Protein AF-A0A433QNR7-F1 (afdb_monomer)

Foldseek 3Di:
DDDDPPDPDPVQWDADDEPPREDDDFDFDWDWDQDPVGHTDTHGAYDDDDDDDDDDPPDDDDDDKDWDKGWIWGDDPFKIKIWIWTQIPVRDTDIDIDIDGDADWDFAPQPHDPVPQFDCPDGRITRGDDDDDDDDDDQDAQVHNDKAKKKWFWDADDDDDPPPPPPDGTDIDIGRDPDDADDVVRQIKMWIFDQVDADPPPRHTDTDIGRDDHDDAPPDDQPPDPCNVVPVVRD

Nearest PDB structures (foldseek):
  3nbb-assembly1_A  TM=8.960E-01  e=2.775E-12  Ogataea angusta
  4kff-assembly1_A  TM=8.889E-01  e=5.219E-12  Ogataea angusta
  3sxx-assembly1_A  TM=8.885E-01  e=6.112E-12  Ogataea angusta
  3sxx-assembly4_C  TM=8.888E-01  e=8.382E-12  Ogataea angusta
  3n9h-assembly1_A  TM=8.935E-01  e=1.035E-11  Ogataea angusta

pLDDT: mean 75.27, std 20.62, range [19.81, 97.5]

Sequence (235 aa):
MKITICSTRPHSANSLTLGCDCLGTIQYFDGVLNDHKGEPSVIKAYMRRMQHTEYRTGKVALARSRCLVISFIVTVVNYEYVLYWYLYTDATIAFKIKATGELSTNLLEQGAIPSGYGTTVAPQINGQYHQHMFSMRLDPMIDSIKNTVSQVDVVPLEGDVGSPTLMEEALPLTTHTEQGQANSLSGRIWKISNPSSLHSFTGQPVAWKLVPMNTPPLMAKPGIGGLGLRSGHCG

Mean predicted aligned error: 10.98 Å

Solvent-accessible surface area (backbone atoms only — not comparable to full-atom values): 15229 Å² total; per-residue (Å²): 136,84,87,77,83,84,62,98,67,67,86,38,48,45,69,55,46,85,75,79,79,29,78,78,94,71,74,69,60,76,52,80,42,64,51,102,87,64,50,79,46,69,30,27,45,48,70,92,93,90,93,91,89,86,82,90,78,85,71,82,84,87,78,84,85,53,54,56,38,50,33,44,39,35,49,60,90,53,33,31,39,38,40,34,39,36,42,35,76,88,68,50,74,48,77,48,76,47,81,51,76,50,78,70,68,46,85,37,59,88,94,60,74,58,83,86,53,38,44,76,80,48,94,46,33,27,36,56,72,82,83,90,85,84,87,84,91,80,86,76,59,58,99,38,79,65,62,48,55,26,32,35,32,50,41,72,57,90,78,65,95,86,40,95,84,58,88,60,70,58,46,81,47,76,43,84,43,87,75,82,79,73,37,76,92,32,63,36,32,39,37,42,26,11,82,91,43,59,37,91,87,77,69,42,53,41,68,51,74,49,75,68,75,84,67,84,69,60,83,67,53,81,80,51,64,74,57,40,71,72,43,65,88,55,102

Secondary structure (DSSP, 8-state):
-------S-GGGB----BTTTB-SS----PPPEE-TTS-EE--------------SSS--------EEEEEEEEEETTEEEEEEEEEETTS-EEEEEEEEE---EEE--TT---TTSEEEEETTEEEE-------------SSSS--EEEEEEEEEPSS-TT-TT-S-SEEEEEE--S-----TTTT-EEEEEEEEEE-TTT-SEEEEEE---------SPTTSHHHHHH-GGG-

Radius of gyration: 23.48 Å; Cα contacts (8 Å, |Δi|>4): 353; chains: 1; bounding box: 51×51×68 Å

Structure (mmCIF, N/CA/C/O backbone):
data_AF-A0A433QNR7-F1
#
_entry.id   AF-A0A433QNR7-F1
#
loop_
_atom_site.group_PDB
_atom_site.id
_atom_site.type_symbol
_atom_site.label_atom_id
_atom_site.label_alt_id
_atom_site.label_comp_id
_atom_site.label_asym_id
_atom_site.label_entity_id
_atom_site.label_seq_id
_atom_site.pdbx_PDB_ins_code
_atom_site.Cartn_x
_atom_site.Cartn_y
_atom_site.Cartn_z
_atom_site.occupancy
_atom_site.B_iso_or_equiv
_atom_site.auth_seq_id
_atom_site.auth_comp_id
_atom_site.auth_asym_id
_atom_site.auth_atom_id
_atom_site.pdbx_PDB_model_num
ATOM 1 N N . MET A 1 1 ? -17.913 5.250 4.187 1.00 27.31 1 MET A N 1
ATOM 2 C CA . MET A 1 1 ? -16.621 5.347 3.474 1.00 27.31 1 MET A CA 1
ATOM 3 C C . MET A 1 1 ? -16.902 5.733 2.028 1.00 27.31 1 MET A C 1
ATOM 5 O O . MET A 1 1 ? -17.476 4.934 1.301 1.00 27.31 1 MET A O 1
ATOM 9 N N . LYS A 1 2 ? -16.608 6.975 1.631 1.00 19.81 2 LYS A N 1
ATOM 10 C CA . LYS A 1 2 ? -16.730 7.426 0.238 1.00 19.81 2 LYS A CA 1
ATOM 11 C C . LYS A 1 2 ? -15.351 7.233 -0.394 1.00 19.81 2 LYS A C 1
ATOM 13 O O . LYS A 1 2 ? -14.414 7.927 -0.017 1.00 19.81 2 LYS A O 1
ATOM 18 N N . ILE A 1 3 ? -15.195 6.226 -1.251 1.00 26.66 3 ILE A N 1
ATOM 19 C CA . ILE A 1 3 ? -13.932 5.992 -1.962 1.00 26.66 3 ILE A CA 1
ATOM 20 C C . ILE A 1 3 ? -13.918 6.950 -3.154 1.00 26.66 3 ILE A C 1
ATOM 22 O O . ILE A 1 3 ? -14.521 6.673 -4.186 1.00 26.66 3 ILE A O 1
ATOM 26 N N . THR A 1 4 ? -13.279 8.106 -2.992 1.00 24.64 4 THR A N 1
ATOM 27 C CA . THR A 1 4 ? -13.007 9.029 -4.099 1.00 24.64 4 THR A CA 1
ATOM 28 C C . THR A 1 4 ? -11.641 8.676 -4.680 1.00 24.64 4 THR A C 1
ATOM 30 O O . THR A 1 4 ? -10.615 8.936 -4.054 1.00 24.64 4 THR A O 1
ATOM 33 N N . ILE A 1 5 ? -11.612 8.070 -5.868 1.00 30.52 5 ILE A N 1
ATOM 34 C CA . ILE A 1 5 ? -10.370 7.819 -6.609 1.00 30.52 5 ILE A CA 1
ATOM 35 C C . ILE A 1 5 ? -10.005 9.111 -7.353 1.00 30.52 5 ILE A C 1
ATOM 37 O O . ILE A 1 5 ? -10.403 9.313 -8.495 1.00 30.52 5 ILE A O 1
ATOM 41 N N . CYS A 1 6 ? -9.256 10.007 -6.708 1.00 22.44 6 CYS A N 1
ATOM 42 C CA . CYS A 1 6 ? -8.590 11.109 -7.405 1.00 22.44 6 CYS A CA 1
ATOM 43 C C . CYS A 1 6 ? -7.270 10.596 -7.999 1.00 22.44 6 CYS A C 1
ATOM 45 O O . CYS A 1 6 ? -6.219 10.719 -7.377 1.00 22.44 6 CYS A O 1
ATOM 47 N N . SER A 1 7 ? -7.321 9.999 -9.193 1.00 30.44 7 SER A N 1
ATOM 48 C CA . SER A 1 7 ? -6.130 9.862 -10.040 1.00 30.44 7 SER A CA 1
ATOM 49 C C . SER A 1 7 ? -6.063 11.070 -10.966 1.00 30.44 7 SER A C 1
ATOM 51 O O . SER A 1 7 ? -7.025 11.371 -11.666 1.00 30.44 7 SER A O 1
ATOM 53 N N . THR A 1 8 ? -4.928 11.763 -10.990 1.00 25.67 8 THR A N 1
ATOM 54 C CA . THR A 1 8 ? -4.692 12.904 -11.886 1.00 25.67 8 THR A CA 1
ATOM 55 C C . THR A 1 8 ? -4.477 12.486 -13.346 1.00 25.67 8 THR A C 1
ATOM 57 O O . THR A 1 8 ? -4.367 13.360 -14.202 1.00 25.67 8 THR A O 1
ATOM 60 N N . ARG A 1 9 ? -4.435 11.176 -13.653 1.00 32.69 9 ARG A N 1
ATOM 61 C CA . ARG A 1 9 ? -4.418 10.618 -15.021 1.00 32.69 9 ARG A CA 1
ATOM 62 C C . ARG A 1 9 ? -5.050 9.221 -15.071 1.00 32.69 9 ARG A C 1
ATOM 64 O O . ARG A 1 9 ? -4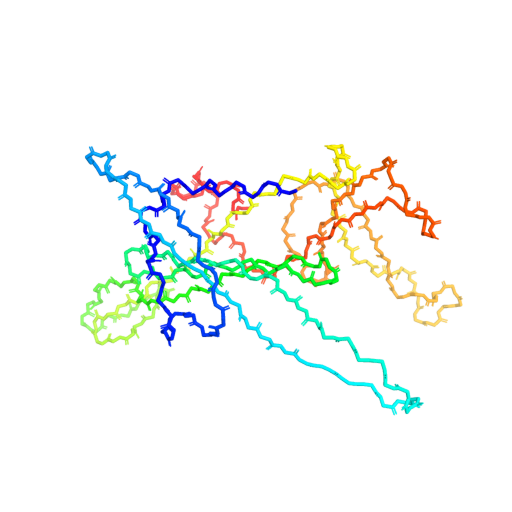.333 8.221 -15.069 1.00 32.69 9 ARG A O 1
ATOM 71 N N . PRO A 1 10 ? -6.379 9.100 -15.143 1.00 45.03 10 PRO A N 1
ATOM 72 C CA . PRO A 1 10 ? -7.014 7.792 -15.247 1.00 45.03 10 PRO A CA 1
ATOM 73 C C . PRO A 1 10 ? -6.977 7.215 -16.683 1.00 45.03 10 PRO A C 1
ATOM 75 O O . PRO A 1 10 ? -7.353 6.065 -16.875 1.00 45.03 10 PRO A O 1
ATOM 78 N N . HIS A 1 11 ? -6.468 7.964 -17.679 1.00 49.31 11 HIS A N 1
ATOM 79 C CA . HIS A 1 11 ? -6.377 7.552 -19.098 1.00 49.31 11 HIS A CA 1
ATOM 80 C C . HIS A 1 11 ? -5.591 6.258 -19.353 1.00 49.31 11 HIS A C 1
ATOM 82 O O . HIS A 1 11 ? -5.726 5.656 -20.410 1.00 49.31 11 HIS A O 1
ATOM 88 N N . SER A 1 12 ? -4.745 5.865 -18.407 1.00 51.06 12 SER A N 1
ATOM 89 C CA . SER A 1 12 ? -3.858 4.707 -18.511 1.00 51.06 12 SER A CA 1
ATOM 90 C C . SER A 1 12 ? -4.465 3.418 -17.959 1.00 51.06 12 SER A C 1
ATOM 92 O O . SER A 1 12 ? -3.764 2.415 -17.874 1.00 51.06 12 SER A O 1
ATOM 94 N N . ALA A 1 13 ? -5.714 3.440 -17.492 1.00 53.16 13 ALA A N 1
ATOM 95 C CA . ALA A 1 13 ? -6.309 2.262 -16.887 1.00 53.16 13 ALA A CA 1
ATOM 96 C C . ALA A 1 13 ? -6.843 1.275 -17.944 1.00 53.16 13 ALA A C 1
ATOM 98 O O . ALA A 1 13 ? -7.468 1.673 -18.926 1.00 53.16 13 ALA A O 1
ATOM 99 N N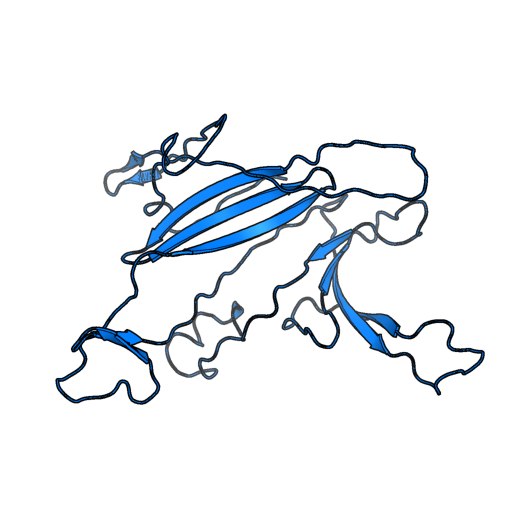 . ASN A 1 14 ? -6.588 -0.020 -17.743 1.00 46.03 14 ASN A N 1
ATOM 100 C CA . ASN A 1 14 ? -6.883 -1.054 -18.738 1.00 46.03 14 ASN A CA 1
ATOM 101 C C . ASN A 1 14 ? -8.312 -1.583 -18.593 1.00 46.03 14 ASN A C 1
ATOM 103 O O . ASN A 1 14 ? -8.779 -1.861 -17.487 1.00 46.03 14 ASN A O 1
ATOM 107 N N . SER A 1 15 ? -8.990 -1.813 -19.717 1.00 59.78 15 SER A N 1
ATOM 108 C CA . SER A 1 15 ? -10.235 -2.586 -19.742 1.00 59.78 15 SER A CA 1
ATOM 109 C C . SER A 1 15 ? -9.956 -4.045 -19.383 1.00 59.78 15 SER A C 1
ATOM 111 O O . SER A 1 15 ? -9.300 -4.752 -20.141 1.00 59.78 15 SER A O 1
ATOM 113 N N . LEU A 1 16 ? -10.464 -4.502 -18.237 1.00 58.09 16 LEU A N 1
ATOM 114 C CA . LEU A 1 16 ? -10.262 -5.878 -17.782 1.00 58.09 16 LEU A CA 1
ATOM 115 C C . LEU A 1 16 ? -11.322 -6.825 -18.343 1.00 58.09 16 LEU A C 1
ATOM 117 O O . LEU A 1 16 ? -12.520 -6.528 -18.335 1.00 58.09 16 LEU A O 1
ATOM 121 N N . THR A 1 17 ? -10.870 -8.002 -18.762 1.00 48.19 17 THR A N 1
ATOM 122 C CA . THR A 1 17 ? -11.688 -9.045 -19.380 1.00 48.19 17 THR A CA 1
ATOM 123 C C . THR A 1 17 ? -11.788 -10.290 -18.500 1.00 48.19 17 THR A C 1
ATOM 125 O O . THR A 1 17 ? -10.876 -10.644 -17.745 1.00 48.19 17 THR A O 1
ATOM 128 N N . LEU A 1 18 ? -12.946 -10.953 -18.561 1.00 46.38 18 LEU A N 1
ATOM 129 C CA . LEU A 1 18 ? -13.202 -12.184 -17.818 1.00 46.38 18 LEU A CA 1
ATOM 130 C C . LEU A 1 18 ? -12.334 -13.320 -18.376 1.00 46.38 18 LEU A C 1
ATOM 132 O O . LEU A 1 18 ? -12.307 -13.538 -19.581 1.00 46.38 18 LEU A O 1
ATOM 136 N N . GLY A 1 19 ? -11.668 -14.070 -17.498 1.00 44.31 19 GLY A N 1
ATOM 137 C CA . GLY A 1 19 ? -10.867 -15.245 -17.855 1.00 44.31 19 GLY A CA 1
ATOM 138 C C . GLY A 1 19 ? -9.380 -14.967 -18.100 1.00 44.31 19 GLY A C 1
ATOM 139 O O . GLY A 1 19 ? -8.582 -15.876 -17.892 1.00 44.31 19 GLY A O 1
ATOM 140 N N . CYS A 1 20 ? -9.001 -13.730 -18.444 1.00 57.94 20 CYS A N 1
ATOM 141 C CA . CYS A 1 20 ? -7.602 -13.320 -18.630 1.00 57.94 20 CYS A CA 1
ATOM 142 C C . CYS A 1 20 ? -7.086 -12.533 -17.417 1.00 57.94 20 CYS A C 1
ATOM 144 O O . CYS A 1 20 ? -6.216 -13.003 -16.686 1.00 57.94 20 CYS A O 1
ATOM 146 N N . ASP A 1 21 ? -7.680 -11.367 -17.153 1.00 47.91 21 ASP A N 1
ATOM 147 C CA . ASP A 1 21 ? -7.258 -10.469 -16.068 1.00 47.91 21 ASP A CA 1
ATOM 148 C C . ASP A 1 21 ? -7.891 -10.853 -14.723 1.00 47.91 21 ASP A C 1
ATOM 150 O O . ASP A 1 21 ? -7.362 -10.588 -13.641 1.00 47.91 21 ASP A O 1
ATOM 154 N N . CYS A 1 22 ? -9.083 -11.450 -14.801 1.00 52.09 22 CYS A N 1
ATOM 155 C CA . CYS A 1 22 ? -10.012 -11.643 -13.697 1.00 52.09 22 CYS A CA 1
ATOM 156 C C . CYS A 1 22 ? -10.653 -13.041 -13.770 1.00 52.09 22 CYS A C 1
ATOM 158 O O . CYS A 1 22 ? -11.272 -13.364 -14.781 1.00 52.09 22 CYS A O 1
ATOM 160 N N . LEU A 1 23 ? -10.571 -13.868 -12.716 1.00 55.69 23 LEU A N 1
ATOM 161 C CA . LEU A 1 23 ? -11.043 -15.269 -12.743 1.00 55.69 23 LEU A CA 1
ATOM 162 C C . LEU A 1 23 ? -12.162 -15.563 -11.727 1.00 55.69 23 LEU A C 1
ATOM 164 O O . LEU A 1 23 ? -11.885 -15.865 -10.578 1.00 55.69 23 LEU A O 1
ATOM 168 N N . GLY A 1 24 ? -13.432 -15.598 -12.118 1.00 61.31 24 GLY A N 1
ATOM 169 C CA . GLY A 1 24 ? -14.514 -15.995 -11.204 1.00 61.31 24 GLY A CA 1
ATOM 170 C C . GLY A 1 24 ? -15.841 -15.342 -11.554 1.00 61.31 24 GLY A C 1
ATOM 171 O O . GLY A 1 24 ? -16.079 -15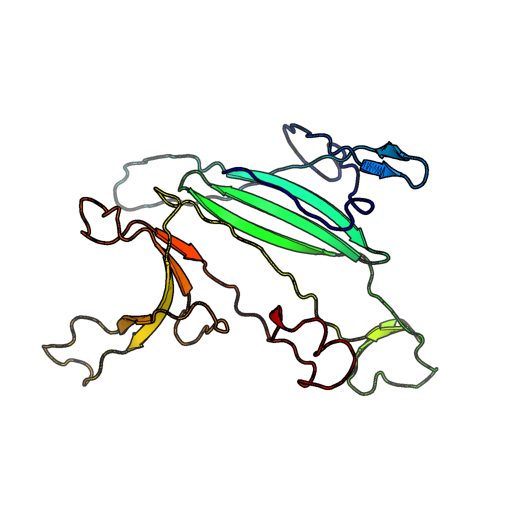.013 -12.709 1.00 61.31 24 GLY A O 1
ATOM 172 N N . THR A 1 25 ? -16.709 -15.134 -10.562 1.00 57.22 25 THR A N 1
ATOM 173 C CA . THR A 1 25 ? -17.916 -14.311 -10.730 1.00 57.22 25 THR A CA 1
ATOM 174 C C . THR A 1 25 ? -17.547 -12.851 -10.510 1.00 57.22 25 THR A C 1
ATOM 176 O O . THR A 1 25 ? -17.133 -12.484 -9.410 1.00 57.22 25 THR A O 1
ATOM 179 N N . ILE A 1 26 ? -17.667 -12.037 -11.558 1.00 62.03 26 ILE A N 1
ATOM 180 C CA . ILE A 1 26 ? -17.157 -10.665 -11.576 1.00 62.03 26 ILE A CA 1
ATOM 181 C C . ILE A 1 26 ? -18.300 -9.681 -11.747 1.00 62.03 26 ILE A C 1
ATOM 183 O O . ILE A 1 26 ? -19.130 -9.846 -12.641 1.00 62.03 26 ILE A O 1
ATOM 187 N N . GLN A 1 27 ? -18.292 -8.631 -10.931 1.00 59.25 27 GLN A N 1
ATOM 188 C CA . GLN A 1 27 ? -19.064 -7.432 -11.200 1.00 59.25 27 GLN A CA 1
ATOM 189 C C . GLN A 1 27 ? -18.111 -6.313 -11.593 1.00 59.25 27 GLN A C 1
ATOM 191 O O . GLN A 1 27 ? -17.157 -5.999 -10.883 1.00 59.25 27 GLN A O 1
ATOM 196 N N . TYR A 1 28 ? -18.385 -5.738 -12.751 1.00 60.16 28 TYR A N 1
ATOM 197 C CA . TYR A 1 28 ? -17.593 -4.683 -13.343 1.00 60.16 28 TYR A CA 1
ATOM 198 C C . TYR A 1 28 ? -18.235 -3.327 -13.059 1.00 60.16 28 TYR A C 1
ATOM 200 O O . TYR A 1 28 ? -19.457 -3.201 -13.125 1.00 60.16 28 TYR A O 1
ATOM 208 N N . PHE A 1 29 ? -17.408 -2.336 -12.729 1.00 62.34 29 PHE A N 1
ATOM 209 C CA . PHE A 1 29 ? -17.828 -0.950 -12.547 1.00 62.34 29 PHE A CA 1
ATOM 210 C C . PHE A 1 29 ? -17.126 -0.099 -13.581 1.00 62.34 29 PHE A C 1
ATOM 212 O O . PHE A 1 29 ? -15.900 -0.063 -13.598 1.00 62.34 29 PHE A O 1
ATOM 219 N N . ASP A 1 30 ? -17.911 0.596 -14.385 1.00 60.44 30 ASP A N 1
ATOM 220 C CA . ASP A 1 30 ? -17.403 1.426 -15.458 1.00 60.44 30 ASP A CA 1
ATOM 221 C C . ASP A 1 30 ? -16.929 2.773 -14.889 1.00 60.44 30 ASP A C 1
ATOM 223 O O . ASP A 1 30 ? -17.701 3.520 -14.285 1.00 60.44 30 ASP A O 1
ATOM 227 N N . GLY A 1 31 ? -15.644 3.088 -15.055 1.00 58.94 31 GLY A N 1
ATOM 228 C CA . GLY A 1 31 ? -15.128 4.441 -14.838 1.00 58.94 31 GLY A CA 1
ATOM 229 C C . GLY A 1 31 ? -15.184 5.223 -16.142 1.00 58.94 31 GLY A C 1
ATOM 230 O O . GLY A 1 31 ? -14.542 4.790 -17.085 1.00 58.94 31 GLY A O 1
ATOM 231 N N . VAL A 1 32 ? -15.922 6.336 -16.198 1.00 65.44 32 VAL A N 1
ATOM 232 C CA . VAL A 1 32 ? -16.053 7.161 -17.411 1.00 65.44 32 VAL A CA 1
ATOM 233 C C . VAL A 1 32 ? -15.039 8.302 -17.402 1.00 65.44 32 VAL A C 1
ATOM 235 O O . VAL A 1 32 ? -15.016 9.104 -16.469 1.00 65.44 32 VAL A O 1
ATOM 238 N N . LEU A 1 33 ? -14.220 8.387 -18.449 1.00 61.62 33 LEU A N 1
ATOM 239 C CA . LEU A 1 33 ? -13.211 9.436 -18.639 1.00 61.62 33 LEU A CA 1
ATOM 240 C C . LEU A 1 33 ? -13.395 10.136 -19.973 1.00 61.62 33 LEU A C 1
ATOM 242 O O . LEU A 1 33 ? -13.735 9.469 -20.940 1.00 61.62 33 LEU A O 1
ATOM 246 N N . ASN A 1 34 ? -13.099 11.431 -20.044 1.00 56.94 34 ASN A N 1
ATOM 247 C CA . ASN A 1 34 ? -13.060 12.149 -21.311 1.00 56.94 34 ASN A CA 1
ATOM 248 C C . ASN A 1 34 ? -11.736 11.898 -22.054 1.00 56.94 34 ASN A C 1
ATOM 250 O O . ASN A 1 34 ? -10.666 11.874 -21.443 1.00 56.94 34 ASN A O 1
ATOM 254 N N . ASP A 1 35 ? -11.787 11.752 -23.373 1.00 59.25 35 ASP A N 1
ATOM 255 C CA . ASP A 1 35 ? -10.610 11.818 -24.232 1.00 59.25 35 ASP A CA 1
ATOM 256 C C . ASP A 1 35 ? -10.196 13.285 -24.500 1.00 59.25 35 ASP A C 1
ATOM 258 O O . ASP A 1 35 ? -10.737 14.234 -23.922 1.00 59.25 35 ASP A O 1
ATOM 262 N N . HIS A 1 36 ? -9.210 13.484 -25.378 1.00 66.56 36 HIS A N 1
ATOM 263 C CA . HIS A 1 36 ? -8.736 14.814 -25.783 1.00 66.56 36 HIS A CA 1
ATOM 264 C C . HIS A 1 36 ? -9.773 15.628 -26.582 1.00 66.56 36 HIS A C 1
ATOM 266 O O . HIS A 1 36 ? -9.563 16.819 -26.802 1.00 66.56 36 HIS A O 1
ATOM 272 N N . LYS A 1 37 ? -10.870 15.000 -27.019 1.00 59.06 37 LYS A N 1
ATOM 273 C CA . LYS A 1 37 ? -12.006 15.614 -27.718 1.00 59.06 37 LYS A CA 1
ATOM 274 C C . LYS A 1 37 ? -13.226 15.801 -26.808 1.00 59.06 37 LYS A C 1
ATOM 276 O O . LYS A 1 37 ? -14.139 16.519 -27.196 1.00 59.06 37 LYS A O 1
ATOM 281 N N . GLY A 1 38 ? -13.219 15.225 -25.602 1.00 61.06 38 GLY A N 1
ATOM 282 C CA . GLY A 1 38 ? -14.318 15.293 -24.636 1.00 61.06 38 GLY A CA 1
ATOM 283 C C . GLY A 1 38 ? -15.174 14.023 -24.543 1.00 61.06 38 GLY A C 1
ATOM 284 O O . GLY A 1 38 ? -16.135 14.015 -23.779 1.00 61.06 38 GLY A O 1
ATOM 285 N N . GLU A 1 39 ? -14.835 12.955 -25.268 1.00 58.97 39 GLU A N 1
ATOM 286 C CA . GLU A 1 39 ? -15.668 11.751 -25.416 1.00 58.97 39 GLU A CA 1
ATOM 287 C C . GLU A 1 39 ? -15.398 10.683 -24.327 1.00 58.97 39 GLU A C 1
ATOM 289 O O . GLU A 1 39 ? -14.250 10.530 -23.905 1.00 58.97 39 GLU A O 1
ATOM 294 N N . PRO A 1 40 ? -16.413 9.922 -23.863 1.00 53.28 40 PRO A N 1
ATOM 295 C CA . PRO A 1 40 ? -16.306 8.982 -22.733 1.00 53.28 40 PRO A CA 1
ATOM 296 C C . PRO A 1 40 ? -15.571 7.642 -23.026 1.00 53.28 40 PRO A C 1
ATOM 298 O O . PRO A 1 40 ? -15.764 7.048 -24.083 1.00 53.28 40 PRO A O 1
ATOM 301 N N . SER A 1 41 ? -14.816 7.092 -22.051 1.00 44.88 41 SER A N 1
ATOM 302 C CA . SER A 1 41 ? -14.123 5.768 -22.079 1.00 44.88 41 SER A CA 1
ATOM 303 C C . SER A 1 41 ? -14.244 4.985 -20.749 1.00 44.88 41 SER A C 1
ATOM 305 O O . SER A 1 41 ? -14.317 5.640 -19.716 1.00 44.88 41 SER A O 1
ATOM 307 N N . VAL A 1 42 ? -14.258 3.630 -20.760 1.00 51.56 42 VAL A N 1
ATOM 308 C CA . VAL A 1 42 ? -14.725 2.709 -19.673 1.00 51.56 42 VAL A CA 1
ATOM 309 C C . VAL A 1 42 ? -13.726 1.571 -19.290 1.00 51.56 42 VAL A C 1
ATOM 311 O O . VAL A 1 42 ? -13.076 1.028 -20.176 1.00 51.56 42 VAL A O 1
ATOM 314 N N . ILE A 1 43 ? -13.634 1.156 -17.999 1.00 45.78 43 ILE A N 1
ATOM 315 C CA . ILE A 1 43 ? -12.640 0.202 -17.382 1.00 45.78 43 ILE A CA 1
ATOM 316 C C . ILE A 1 43 ? -13.256 -0.752 -16.291 1.00 45.78 43 ILE A C 1
ATOM 318 O O . ILE A 1 43 ? -14.347 -0.452 -15.839 1.00 45.78 43 ILE A O 1
ATOM 322 N N . LYS A 1 44 ? -12.614 -1.886 -15.860 1.00 40.12 44 LYS A N 1
ATOM 323 C CA . LYS A 1 44 ? -13.199 -3.091 -15.141 1.00 40.12 44 LYS A CA 1
ATOM 324 C C . LYS A 1 44 ? -12.288 -3.767 -14.000 1.00 40.12 44 LYS A C 1
ATOM 326 O O . LYS A 1 44 ? -11.133 -3.380 -13.964 1.00 40.12 44 LYS A O 1
ATOM 331 N N . ALA A 1 45 ? -12.708 -4.702 -13.058 1.00 41.06 45 ALA A N 1
ATOM 332 C CA . ALA A 1 45 ? -11.987 -5.192 -11.780 1.00 41.06 45 ALA A CA 1
ATOM 333 C C . ALA A 1 45 ? -12.314 -6.630 -11.112 1.00 41.06 45 ALA A C 1
ATOM 335 O O . ALA A 1 45 ? -13.375 -7.142 -11.448 1.00 41.06 45 ALA A O 1
ATOM 336 N N . TYR A 1 46 ? -11.520 -7.267 -10.151 1.00 48.53 46 TYR A N 1
ATOM 337 C CA . TYR A 1 46 ? -11.679 -8.680 -9.521 1.00 48.53 46 TYR A CA 1
ATOM 338 C C . TYR A 1 46 ? -10.960 -9.123 -8.139 1.00 48.53 46 TYR A C 1
ATOM 340 O O . TYR A 1 46 ? -10.152 -8.359 -7.626 1.00 48.53 46 TYR A O 1
ATOM 348 N N . MET A 1 47 ? -11.187 -10.372 -7.560 1.00 36.66 47 MET A N 1
ATOM 349 C CA . MET A 1 47 ? -10.869 -11.026 -6.211 1.00 36.66 47 MET A CA 1
ATOM 350 C C . MET A 1 47 ? -10.368 -12.547 -6.081 1.00 36.66 47 MET A C 1
ATOM 352 O O . MET A 1 47 ? -11.042 -13.430 -6.591 1.00 36.66 47 MET A O 1
ATOM 356 N N . ARG A 1 48 ? -9.400 -12.957 -5.182 1.00 35.69 48 ARG A N 1
ATOM 357 C CA . ARG A 1 48 ? -9.024 -14.403 -4.804 1.00 35.69 48 ARG A CA 1
ATOM 358 C C . ARG A 1 48 ? -8.568 -14.692 -3.301 1.00 35.69 48 ARG A C 1
ATOM 360 O O . ARG A 1 48 ? -8.446 -13.738 -2.547 1.00 35.69 48 ARG A O 1
ATOM 367 N N . ARG A 1 49 ? -8.347 -15.979 -2.853 1.00 46.94 49 ARG A N 1
ATOM 368 C CA . ARG A 1 49 ? -8.423 -16.631 -1.467 1.00 46.94 49 ARG A CA 1
ATOM 369 C C . ARG A 1 49 ? -7.176 -17.341 -0.805 1.00 46.94 49 ARG A C 1
ATOM 371 O O . ARG A 1 49 ? -6.298 -17.748 -1.557 1.00 46.94 49 ARG A O 1
ATOM 378 N N . MET A 1 50 ? -7.219 -17.644 0.537 1.00 37.47 50 MET A N 1
ATOM 379 C CA . MET A 1 50 ? -6.411 -18.644 1.357 1.00 37.47 50 MET A CA 1
ATOM 380 C C . MET A 1 50 ? -7.097 -19.186 2.687 1.00 37.47 50 MET A C 1
ATOM 382 O O . MET A 1 50 ? -8.219 -18.759 2.958 1.00 37.47 50 MET A O 1
ATOM 386 N N . GLN A 1 51 ? -6.476 -20.122 3.478 1.00 35.84 51 GLN A N 1
ATOM 387 C CA . GLN A 1 51 ? -7.056 -21.053 4.529 1.00 35.84 51 GLN A CA 1
ATOM 388 C C . GLN A 1 51 ? -6.215 -21.291 5.850 1.00 35.84 51 GLN A C 1
ATOM 390 O O . GLN A 1 51 ? -4.996 -21.169 5.785 1.00 35.84 51 GLN A O 1
ATOM 395 N N . HIS A 1 52 ? -6.834 -21.718 6.997 1.00 45.38 52 HIS A N 1
ATOM 396 C CA . HIS A 1 52 ? -6.195 -22.254 8.257 1.00 45.38 52 HIS A CA 1
ATOM 397 C C . HIS A 1 52 ? -7.087 -23.241 9.112 1.00 45.38 52 HIS A C 1
ATOM 399 O O . HIS A 1 52 ? -8.288 -23.330 8.853 1.00 45.38 52 HIS A O 1
ATOM 405 N N . THR A 1 53 ? -6.546 -24.002 10.103 1.00 30.34 53 THR A N 1
ATOM 406 C CA . THR A 1 53 ? -7.229 -25.043 10.952 1.00 30.34 53 THR A CA 1
ATOM 407 C C . THR A 1 53 ? -6.602 -25.229 12.369 1.00 30.34 53 THR A C 1
ATOM 409 O O . THR A 1 53 ? -5.383 -25.180 12.474 1.00 30.34 53 THR A O 1
ATOM 412 N N . GLU A 1 54 ? -7.401 -25.520 13.424 1.00 35.78 54 GLU A N 1
ATOM 413 C CA . GLU A 1 54 ? -6.982 -25.769 14.840 1.00 35.78 54 GLU A CA 1
ATOM 414 C C . GLU A 1 54 ? -7.323 -27.203 15.323 1.00 35.78 54 GLU A C 1
ATOM 416 O O . GLU A 1 54 ? -8.361 -27.747 14.945 1.00 35.78 54 GLU A O 1
ATOM 421 N N . TYR A 1 55 ? -6.479 -27.818 16.169 1.00 33.25 55 TYR A N 1
ATOM 422 C CA . TYR A 1 55 ? -6.453 -29.278 16.388 1.00 33.25 55 TYR A CA 1
ATOM 423 C C . TYR A 1 55 ? -6.862 -29.775 17.792 1.00 33.25 55 TYR A C 1
ATOM 425 O O . TYR A 1 55 ? -7.051 -30.976 17.972 1.00 33.25 55 TYR A O 1
ATOM 433 N N . ARG A 1 56 ? -6.995 -28.908 18.807 1.00 42.00 56 ARG A N 1
ATOM 434 C CA . ARG A 1 56 ? -7.011 -29.350 20.223 1.00 42.00 56 ARG A CA 1
ATOM 435 C C . ARG A 1 56 ? -8.359 -29.758 20.833 1.00 42.00 56 ARG A C 1
ATOM 437 O O . ARG A 1 56 ? -8.364 -30.506 21.801 1.00 42.00 56 ARG A O 1
ATOM 444 N N . THR A 1 57 ? -9.500 -29.277 20.338 1.00 56.53 57 THR A N 1
ATOM 445 C CA . THR A 1 57 ? -10.807 -29.467 21.019 1.00 56.53 57 THR A CA 1
ATOM 446 C C . THR A 1 57 ? -11.765 -30.406 20.291 1.00 56.53 57 THR A C 1
ATOM 448 O O . THR A 1 57 ? -12.865 -30.651 20.785 1.00 56.53 57 THR A O 1
ATOM 451 N N . GLY A 1 58 ? -11.411 -30.865 19.086 1.00 44.88 58 GLY A N 1
ATOM 452 C CA . GLY A 1 58 ? -12.315 -31.588 18.179 1.00 44.88 58 GLY A CA 1
ATOM 453 C C . GLY A 1 58 ? -13.548 -30.785 17.723 1.00 44.88 58 GLY A C 1
ATOM 454 O O . GLY A 1 58 ? -14.246 -31.203 16.803 1.00 44.88 58 GLY A O 1
ATOM 455 N N . LYS A 1 59 ? -13.821 -29.621 18.329 1.00 43.91 59 LYS A N 1
ATOM 456 C CA . LYS A 1 59 ? -14.890 -28.701 17.948 1.00 43.91 59 LYS A CA 1
ATOM 457 C C . LYS A 1 59 ? -14.425 -27.875 16.762 1.00 43.91 59 LYS A C 1
ATOM 459 O O . LYS A 1 59 ? -13.436 -27.153 16.838 1.00 43.91 59 LYS A O 1
ATOM 464 N N . VAL A 1 60 ? -15.188 -27.949 15.681 1.00 43.88 60 VAL A N 1
ATOM 465 C CA . VAL A 1 60 ? -14.923 -27.193 14.462 1.00 43.88 60 VAL A CA 1
ATOM 466 C C . VAL A 1 60 ? -15.890 -26.019 14.402 1.00 43.88 60 VAL A C 1
ATOM 468 O O . VAL A 1 60 ? -17.077 -26.191 14.139 1.00 43.88 60 VAL A O 1
ATOM 471 N N . ALA A 1 61 ? -15.379 -24.812 14.638 1.00 50.69 61 ALA A N 1
ATOM 472 C CA . ALA A 1 61 ? -16.058 -23.585 14.244 1.00 50.69 61 ALA A CA 1
ATOM 473 C C . ALA A 1 61 ? -15.528 -23.184 12.864 1.00 50.69 61 ALA A C 1
ATOM 475 O O . ALA A 1 61 ? -14.338 -22.919 12.704 1.00 50.69 61 ALA A O 1
ATOM 476 N N . LEU A 1 62 ? -16.400 -23.183 11.854 1.00 45.06 62 LEU A N 1
ATOM 477 C CA . LEU A 1 62 ? -16.009 -22.935 10.469 1.00 45.06 62 LEU A CA 1
ATOM 478 C C . LEU A 1 62 ? -16.643 -21.633 9.987 1.00 45.06 62 LEU A C 1
ATOM 480 O O . LEU A 1 62 ? -17.831 -21.573 9.681 1.00 45.06 62 LEU A O 1
ATOM 484 N N . ALA A 1 63 ? -15.829 -20.586 9.903 1.00 51.69 63 ALA A N 1
ATOM 485 C CA . ALA A 1 63 ? -16.200 -19.326 9.280 1.00 51.69 63 ALA A CA 1
ATOM 486 C C . ALA A 1 63 ? -15.354 -19.129 8.018 1.00 51.69 63 ALA A C 1
ATOM 488 O O . ALA A 1 63 ? -14.127 -19.218 8.043 1.00 51.69 63 ALA A O 1
ATOM 489 N N . ARG A 1 64 ? -16.009 -18.877 6.882 1.00 47.62 64 ARG A N 1
ATOM 490 C CA . ARG A 1 64 ? -15.318 -18.582 5.621 1.00 47.62 64 ARG A CA 1
ATOM 491 C C . ARG A 1 64 ? -15.023 -17.090 5.568 1.00 47.62 64 ARG A C 1
ATOM 493 O O . ARG A 1 64 ? -15.952 -16.308 5.377 1.00 47.62 64 ARG A O 1
ATOM 500 N N . SER A 1 65 ? -13.751 -16.711 5.669 1.00 57.09 65 SER A N 1
ATOM 501 C CA . SER A 1 65 ? -13.345 -15.329 5.399 1.00 57.09 65 SER A CA 1
ATOM 502 C C .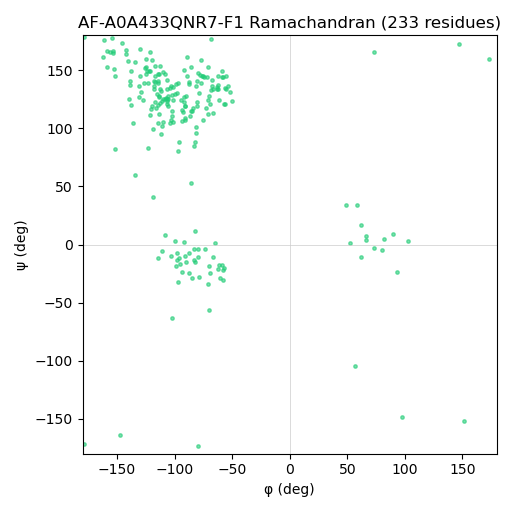 SER A 1 65 ? -13.646 -14.974 3.940 1.00 57.09 65 SER A C 1
ATOM 504 O O . SER A 1 65 ? -13.402 -15.758 3.011 1.00 57.09 65 SER A O 1
ATOM 506 N N . ARG A 1 66 ? -14.245 -13.802 3.745 1.00 61.09 66 ARG A N 1
ATOM 507 C CA . ARG A 1 66 ? -14.514 -13.199 2.438 1.00 61.09 66 ARG A CA 1
ATOM 508 C C . ARG A 1 66 ? -13.830 -11.844 2.423 1.00 61.09 66 ARG A C 1
ATOM 510 O O . ARG A 1 66 ? -13.671 -11.212 3.461 1.00 61.09 66 ARG A O 1
ATOM 517 N N . CYS A 1 67 ? -13.411 -11.417 1.247 1.00 68.44 67 CYS A N 1
ATOM 518 C CA . CYS A 1 67 ? -12.772 -10.128 1.088 1.00 68.44 67 CYS A CA 1
ATOM 519 C C . CYS A 1 67 ? -13.305 -9.444 -0.165 1.00 68.44 67 CYS A C 1
ATOM 521 O O . CYS A 1 67 ? -13.154 -9.992 -1.244 1.00 68.44 67 CYS A O 1
ATOM 523 N N . LEU A 1 68 ? -13.922 -8.272 -0.067 1.00 72.44 68 LEU A N 1
ATOM 524 C CA . LEU A 1 68 ? -14.229 -7.507 -1.272 1.00 72.44 68 LEU A CA 1
ATOM 525 C C . LEU A 1 68 ? -12.912 -6.995 -1.859 1.00 72.44 68 LEU A C 1
ATOM 527 O O . LEU A 1 68 ? -12.188 -6.270 -1.180 1.00 72.44 68 LEU A O 1
ATOM 531 N N . VAL A 1 69 ? -12.606 -7.373 -3.102 1.00 72.12 69 VAL A N 1
ATOM 532 C CA . VAL A 1 69 ? -11.438 -6.846 -3.810 1.00 72.12 69 VAL A CA 1
ATOM 533 C C . VAL A 1 69 ? -11.882 -5.864 -4.873 1.00 72.12 69 VAL A C 1
ATOM 535 O O . VAL A 1 69 ? -12.702 -6.195 -5.725 1.00 72.12 69 VAL A O 1
ATOM 538 N N . ILE A 1 70 ? -11.330 -4.661 -4.806 1.00 79.12 70 ILE A N 1
ATOM 539 C CA . ILE A 1 70 ? -11.529 -3.605 -5.794 1.00 79.12 70 ILE A CA 1
ATOM 540 C C . ILE A 1 70 ? -10.172 -3.379 -6.442 1.00 79.12 70 ILE A C 1
ATOM 542 O O . ILE A 1 70 ? -9.208 -3.060 -5.747 1.00 79.12 70 ILE A O 1
ATOM 546 N N . SER A 1 71 ? -10.074 -3.569 -7.753 1.00 76.75 71 SER A N 1
ATOM 547 C CA . SER A 1 71 ? -8.797 -3.500 -8.458 1.00 76.75 71 SER A CA 1
ATOM 548 C C . SER A 1 71 ? -8.865 -2.685 -9.734 1.00 76.75 71 SER A C 1
ATOM 550 O O . SER A 1 71 ? -9.917 -2.569 -10.343 1.00 76.75 71 SER A O 1
ATOM 552 N N . PHE A 1 72 ? -7.729 -2.178 -10.183 1.00 74.31 72 PHE A N 1
ATOM 553 C CA . PHE A 1 72 ? -7.570 -1.663 -11.539 1.00 74.31 72 PHE A CA 1
ATOM 554 C C . PHE A 1 72 ? -6.106 -1.799 -11.958 1.00 74.31 72 PHE A C 1
ATOM 556 O O . PHE A 1 72 ? -5.210 -1.813 -11.109 1.00 74.31 72 PHE A O 1
ATOM 563 N N . ILE A 1 73 ? -5.871 -1.949 -13.260 1.00 75.81 73 ILE A N 1
ATOM 564 C CA . ILE A 1 73 ? -4.528 -1.985 -13.848 1.00 75.81 73 ILE A CA 1
ATOM 565 C C . ILE A 1 73 ? -4.288 -0.645 -14.519 1.00 75.81 73 ILE A C 1
ATOM 567 O O . ILE A 1 73 ? -5.172 -0.173 -15.226 1.00 75.81 73 ILE A O 1
ATOM 571 N N . VAL A 1 74 ? -3.118 -0.052 -14.302 1.00 74.62 74 VAL A N 1
ATOM 572 C CA . VAL A 1 74 ? -2.670 1.173 -14.966 1.00 74.62 74 VAL A CA 1
ATOM 573 C C . VAL A 1 74 ? -1.387 0.881 -15.730 1.00 74.62 74 VAL A C 1
ATOM 575 O O . VAL A 1 74 ? -0.384 0.535 -15.108 1.00 74.62 74 VAL A O 1
ATOM 578 N N . THR A 1 75 ? -1.405 1.071 -17.048 1.00 74.12 75 THR A N 1
ATOM 579 C CA . THR A 1 75 ? -0.211 1.023 -17.898 1.00 74.12 75 THR A CA 1
ATOM 580 C C . THR A 1 75 ? 0.374 2.428 -18.062 1.00 74.12 75 THR A C 1
ATOM 582 O O . THR A 1 75 ? -0.228 3.319 -18.667 1.00 74.12 75 THR A O 1
ATOM 585 N N . VAL A 1 76 ? 1.574 2.645 -17.526 1.00 78.38 76 VAL A N 1
ATOM 586 C CA . VAL A 1 76 ? 2.340 3.886 -17.682 1.00 78.38 76 VAL A CA 1
ATOM 587 C C . VAL A 1 76 ? 3.561 3.595 -18.537 1.00 78.38 76 VAL A C 1
ATOM 589 O O . VAL A 1 76 ? 4.609 3.191 -18.033 1.00 78.38 76 VAL A O 1
ATOM 592 N N . VAL A 1 77 ? 3.414 3.847 -19.837 1.00 84.69 77 VAL A N 1
ATOM 593 C CA . VAL A 1 77 ? 4.434 3.556 -20.850 1.00 84.69 77 VAL A CA 1
ATOM 594 C C . VAL A 1 77 ? 4.800 2.068 -20.809 1.00 84.69 77 VAL A C 1
ATOM 596 O O . VAL A 1 77 ? 4.009 1.256 -21.266 1.00 84.69 77 VAL A O 1
ATOM 599 N N . ASN A 1 78 ? 5.952 1.713 -20.248 1.00 84.62 78 ASN A N 1
ATOM 600 C CA . ASN A 1 78 ? 6.490 0.356 -20.197 1.00 84.62 78 ASN A CA 1
ATOM 601 C C . ASN A 1 78 ? 6.075 -0.423 -18.934 1.00 84.62 78 ASN A C 1
ATOM 603 O O . ASN A 1 78 ? 6.347 -1.614 -18.856 1.00 84.62 78 ASN A O 1
ATOM 607 N N . TYR A 1 79 ? 5.468 0.230 -17.936 1.00 87.56 79 TYR A N 1
ATOM 608 C CA . TYR A 1 79 ? 5.099 -0.414 -16.672 1.00 87.56 79 TYR A CA 1
ATOM 609 C C . TYR A 1 79 ? 3.600 -0.653 -16.548 1.00 87.56 79 TYR A C 1
ATOM 611 O O . TYR A 1 79 ? 2.800 0.247 -16.800 1.00 87.56 79 TYR A O 1
ATOM 619 N N . GLU A 1 80 ? 3.241 -1.795 -15.974 1.00 81.12 80 GLU A N 1
ATOM 620 C CA . GLU A 1 80 ? 1.904 -2.096 -15.475 1.00 81.12 80 GLU A CA 1
ATOM 621 C C . GLU A 1 80 ? 1.899 -2.057 -13.945 1.00 81.12 80 GLU A C 1
ATOM 623 O O . GLU A 1 80 ? 2.603 -2.818 -13.274 1.00 81.12 80 GLU A O 1
ATOM 628 N N . TYR A 1 81 ? 1.029 -1.229 -13.373 1.00 84.62 81 TYR A N 1
ATOM 629 C CA . TYR A 1 81 ? 0.716 -1.265 -11.949 1.00 84.62 81 TYR A CA 1
ATOM 630 C C . TYR A 1 81 ? -0.664 -1.859 -11.759 1.00 84.62 81 TYR A C 1
ATOM 632 O O . TYR A 1 81 ? -1.653 -1.312 -12.241 1.00 84.62 81 TYR A O 1
ATOM 640 N N . VAL A 1 82 ? -0.748 -2.954 -11.012 1.00 83.44 82 VAL A N 1
ATOM 641 C CA . VAL A 1 82 ? -2.028 -3.530 -10.609 1.00 83.44 82 VAL A CA 1
ATOM 642 C C . VAL A 1 82 ? -2.311 -3.160 -9.166 1.00 83.44 82 VAL A C 1
ATOM 644 O O . VAL A 1 82 ? -1.636 -3.633 -8.251 1.00 83.44 82 VAL A O 1
ATOM 647 N N . LEU A 1 83 ? -3.311 -2.310 -8.969 1.00 85.81 83 LEU A N 1
ATOM 648 C CA . LEU A 1 83 ? -3.707 -1.785 -7.673 1.00 85.81 83 LEU A CA 1
ATOM 649 C C . LEU A 1 83 ? -4.879 -2.609 -7.156 1.00 85.81 83 LEU A C 1
ATOM 651 O O . LEU A 1 83 ? -5.852 -2.816 -7.874 1.00 85.81 83 LEU A O 1
ATOM 655 N N . TYR A 1 84 ? -4.790 -3.066 -5.912 1.00 85.06 84 TYR A N 1
ATOM 656 C CA . TYR A 1 84 ? -5.814 -3.869 -5.259 1.00 85.06 84 TYR A CA 1
ATOM 657 C C . TYR A 1 84 ? -6.132 -3.302 -3.880 1.00 85.06 84 TYR A C 1
ATOM 659 O O . TYR A 1 84 ? -5.252 -3.189 -3.028 1.00 85.06 84 TYR A O 1
ATOM 667 N N . TRP A 1 85 ? -7.407 -3.047 -3.633 1.00 86.31 85 TRP A N 1
ATOM 668 C CA . TRP A 1 85 ? -7.975 -2.858 -2.308 1.00 86.31 85 TRP A CA 1
ATOM 669 C C . TRP A 1 85 ? -8.648 -4.142 -1.874 1.00 86.31 85 TRP A C 1
ATOM 671 O O . TRP A 1 85 ? -9.462 -4.675 -2.614 1.00 86.31 85 TRP A O 1
ATOM 681 N N . TYR A 1 86 ? -8.331 -4.612 -0.680 1.00 84.69 86 TYR A N 1
ATOM 682 C CA . TYR A 1 86 ? -8.895 -5.797 -0.056 1.00 84.69 86 TYR A CA 1
ATOM 683 C C . TYR A 1 86 ? -9.656 -5.356 1.193 1.00 84.69 86 TYR A C 1
ATOM 685 O O . TYR A 1 86 ? -9.039 -4.816 2.104 1.00 84.69 86 TYR A O 1
ATOM 693 N N . LEU A 1 87 ? -10.968 -5.581 1.251 1.00 85.75 87 LEU A N 1
ATOM 694 C CA . LEU A 1 87 ? -11.807 -5.317 2.425 1.00 85.75 87 LEU A CA 1
ATOM 695 C C . LEU A 1 87 ? -12.251 -6.652 3.025 1.00 85.75 87 LEU A C 1
ATOM 697 O O . LEU A 1 87 ? -13.080 -7.344 2.439 1.00 85.75 87 LEU A O 1
ATOM 701 N N . TYR A 1 88 ? -11.676 -7.052 4.150 1.00 83.75 88 TYR A N 1
ATOM 702 C CA . TYR A 1 88 ? -11.910 -8.348 4.785 1.00 83.75 88 TYR A CA 1
ATOM 703 C C . TYR A 1 88 ? -13.092 -8.316 5.771 1.00 83.75 88 TYR A C 1
ATOM 705 O O . TYR A 1 88 ? -13.518 -7.262 6.238 1.00 83.75 88 TYR A O 1
ATOM 713 N N . THR A 1 89 ? -13.638 -9.490 6.105 1.00 79.50 89 THR A N 1
ATOM 714 C CA . THR A 1 89 ? -14.769 -9.630 7.047 1.00 79.50 89 THR A CA 1
ATOM 715 C C . THR A 1 89 ? -14.427 -9.328 8.505 1.00 79.50 89 THR A C 1
ATOM 717 O O . THR A 1 89 ? -15.332 -9.076 9.290 1.00 79.50 89 THR A O 1
ATOM 720 N N . ASP A 1 90 ? -13.149 -9.349 8.876 1.00 83.19 90 ASP A N 1
ATOM 721 C CA . ASP A 1 90 ? -12.639 -8.890 10.178 1.00 83.19 90 ASP A CA 1
ATOM 722 C C . ASP A 1 90 ? -12.443 -7.362 10.219 1.00 83.19 90 ASP A C 1
ATOM 724 O O . ASP A 1 90 ? -11.807 -6.835 11.127 1.00 83.19 90 ASP A O 1
ATOM 728 N N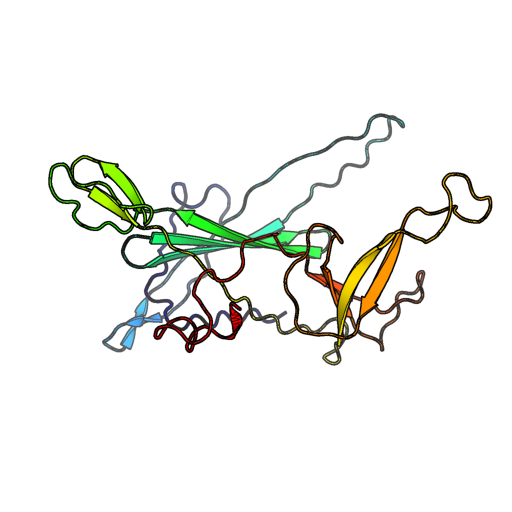 . ALA A 1 91 ? -12.976 -6.666 9.211 1.00 88.38 91 ALA A N 1
ATOM 729 C CA . ALA A 1 91 ? -12.802 -5.251 8.941 1.00 88.38 91 ALA A CA 1
ATOM 730 C C . ALA A 1 91 ? -11.377 -4.838 8.559 1.00 88.38 91 ALA A C 1
ATOM 732 O O . ALA A 1 91 ? -11.164 -3.650 8.383 1.00 88.38 91 ALA A O 1
ATOM 733 N N . THR A 1 92 ? -10.421 -5.747 8.341 1.00 90.94 92 THR A N 1
ATOM 734 C CA . THR A 1 92 ? -9.102 -5.359 7.822 1.00 90.94 92 THR A CA 1
ATOM 735 C C . THR A 1 92 ? -9.242 -4.757 6.419 1.00 90.94 92 THR A C 1
ATOM 737 O O . THR A 1 92 ? -9.932 -5.307 5.558 1.00 90.94 92 THR A O 1
ATOM 740 N N . ILE A 1 93 ? -8.557 -3.641 6.156 1.00 92.38 93 ILE A N 1
ATOM 741 C CA . ILE A 1 93 ? -8.377 -3.096 4.805 1.00 92.38 93 ILE A CA 1
ATOM 742 C C . ILE A 1 93 ? -6.903 -3.212 4.454 1.00 92.38 93 ILE A C 1
ATOM 744 O O . ILE A 1 93 ? -6.053 -2.659 5.148 1.00 92.38 93 ILE A O 1
ATOM 748 N N . ALA A 1 94 ? -6.600 -3.914 3.367 1.00 92.00 94 ALA A N 1
ATOM 749 C CA . ALA A 1 94 ? -5.251 -3.990 2.828 1.00 92.00 94 ALA A CA 1
ATOM 750 C C . ALA A 1 94 ? -5.210 -3.374 1.433 1.00 92.00 94 ALA A C 1
ATOM 752 O O . ALA A 1 94 ? -6.096 -3.599 0.612 1.00 92.00 94 ALA A O 1
ATOM 753 N N . PHE A 1 95 ? -4.145 -2.638 1.149 1.00 90.81 95 PHE A N 1
ATOM 754 C CA . PHE A 1 95 ? -3.862 -2.121 -0.177 1.00 90.81 95 PHE A CA 1
ATOM 755 C C . PHE A 1 95 ? -2.582 -2.772 -0.694 1.00 90.81 95 PHE A C 1
ATOM 757 O O . PHE A 1 95 ? -1.581 -2.834 0.020 1.00 90.81 95 PHE A O 1
ATOM 764 N N . LYS A 1 96 ? -2.621 -3.314 -1.911 1.00 90.94 96 LYS A N 1
ATOM 765 C CA . LYS A 1 96 ? -1.459 -3.941 -2.547 1.00 90.94 96 LYS A CA 1
ATOM 766 C C . LYS A 1 96 ? -1.294 -3.415 -3.957 1.00 90.94 96 LYS A C 1
ATOM 768 O O . LYS A 1 96 ? -2.257 -3.367 -4.717 1.00 90.94 96 LYS A O 1
ATOM 773 N N . ILE A 1 97 ? -0.054 -3.117 -4.309 1.00 90.38 97 ILE A N 1
ATOM 774 C CA . ILE A 1 97 ? 0.348 -2.805 -5.675 1.00 90.38 97 ILE A CA 1
ATOM 775 C C . ILE A 1 97 ? 1.228 -3.948 -6.163 1.00 90.38 97 ILE A C 1
ATOM 777 O O . ILE A 1 97 ? 2.138 -4.380 -5.457 1.00 90.38 97 ILE A O 1
ATOM 781 N N . LYS A 1 98 ? 0.952 -4.449 -7.363 1.00 89.62 98 LYS A N 1
ATOM 782 C CA . LYS A 1 98 ? 1.879 -5.303 -8.105 1.00 89.62 98 LYS A CA 1
ATOM 783 C C . LYS A 1 98 ? 2.466 -4.477 -9.239 1.00 89.62 98 LYS A C 1
ATOM 785 O O . LYS A 1 98 ? 1.704 -4.006 -10.075 1.00 89.62 98 LYS A O 1
ATOM 790 N N . ALA A 1 99 ? 3.781 -4.303 -9.245 1.00 90.44 99 ALA A N 1
ATOM 791 C CA . ALA A 1 99 ? 4.498 -3.728 -10.376 1.00 90.44 99 ALA A CA 1
ATOM 792 C C . ALA A 1 99 ? 4.923 -4.861 -11.320 1.00 90.44 99 ALA A C 1
ATOM 794 O O . ALA A 1 99 ? 5.497 -5.857 -10.876 1.00 90.44 99 ALA A O 1
ATOM 795 N N . THR A 1 100 ? 4.592 -4.732 -12.599 1.00 90.69 100 THR A N 1
ATOM 796 C CA . THR A 1 100 ? 4.970 -5.652 -13.676 1.00 90.69 100 THR A CA 1
ATOM 797 C C . THR A 1 100 ? 5.153 -4.859 -14.977 1.00 90.69 100 THR A C 1
ATOM 799 O O . THR A 1 100 ? 5.326 -3.639 -14.923 1.00 90.69 100 THR A O 1
ATOM 802 N N . GLY A 1 101 ? 5.180 -5.544 -16.116 1.00 89.69 101 GLY A N 1
ATOM 803 C CA . GLY A 1 101 ? 5.482 -4.962 -17.417 1.00 89.69 101 GLY A CA 1
ATOM 804 C C . GLY A 1 101 ? 6.921 -5.159 -17.842 1.00 89.69 101 GLY A C 1
ATOM 805 O O . GLY A 1 101 ? 7.561 -6.155 -17.492 1.00 89.69 101 GLY A O 1
ATOM 806 N N . GLU A 1 102 ? 7.426 -4.189 -18.590 1.00 91.88 102 GLU A N 1
ATOM 807 C CA . GLU A 1 102 ? 8.770 -4.172 -19.145 1.00 91.88 102 GLU A CA 1
ATOM 808 C C . GLU A 1 102 ? 9.645 -3.145 -18.424 1.00 91.88 102 GLU A C 1
ATOM 810 O O . GLU A 1 102 ? 9.186 -2.097 -17.966 1.00 91.88 102 GLU A O 1
ATOM 815 N N . LEU A 1 103 ? 10.939 -3.436 -18.301 1.00 93.56 103 LEU A N 1
ATOM 816 C CA . LEU A 1 103 ? 11.883 -2.491 -17.709 1.00 93.56 103 LEU A CA 1
ATOM 817 C C . LEU A 1 103 ? 12.040 -1.267 -18.612 1.00 93.56 103 LEU A C 1
ATOM 819 O O . LEU A 1 103 ? 12.138 -1.390 -19.829 1.00 93.56 103 LEU A O 1
ATOM 823 N N . SER A 1 104 ? 12.156 -0.087 -18.006 1.00 93.81 104 SER A N 1
ATOM 824 C CA . SER A 1 104 ? 12.697 1.063 -18.729 1.00 93.81 104 SER A CA 1
ATOM 825 C C . SER A 1 104 ? 14.193 0.840 -18.938 1.00 93.81 104 SER A C 1
ATOM 827 O O . SER A 1 104 ? 14.930 0.584 -17.979 1.00 93.81 104 SER A O 1
ATOM 829 N N . THR A 1 105 ? 14.633 0.901 -20.193 1.00 95.75 105 THR A N 1
ATOM 830 C CA . THR A 1 105 ? 16.002 0.555 -20.586 1.00 95.75 105 THR A CA 1
ATOM 831 C C . THR A 1 105 ? 16.692 1.688 -21.322 1.00 95.75 105 THR A C 1
ATOM 833 O O . THR A 1 105 ? 16.065 2.419 -22.088 1.00 95.75 105 THR A O 1
ATOM 836 N N . ASN A 1 106 ? 18.011 1.769 -21.168 1.00 94.25 106 ASN A N 1
ATOM 837 C CA . ASN A 1 106 ? 18.869 2.611 -21.991 1.00 94.25 106 ASN A CA 1
ATOM 838 C C . ASN A 1 106 ? 19.914 1.771 -22.738 1.00 94.25 106 ASN A C 1
ATOM 840 O O . ASN A 1 106 ? 20.246 0.652 -22.335 1.00 94.25 106 ASN A O 1
ATOM 844 N N . LEU A 1 107 ? 20.447 2.341 -23.820 1.00 95.25 107 LEU A N 1
ATOM 845 C CA . LEU A 1 107 ? 21.541 1.738 -24.572 1.00 95.25 107 LEU A CA 1
ATOM 846 C C . LEU A 1 107 ? 22.791 1.634 -23.689 1.00 95.25 107 LEU A C 1
ATOM 848 O O . LEU A 1 107 ? 23.177 2.600 -23.025 1.00 95.25 107 LEU A O 1
ATOM 852 N N . LEU A 1 108 ? 23.426 0.467 -23.725 1.00 95.25 108 LEU A N 1
ATOM 853 C CA . LEU A 1 108 ? 24.746 0.217 -23.166 1.00 95.25 108 LEU A CA 1
ATOM 854 C C . LEU A 1 108 ? 25.728 0.012 -24.321 1.00 95.25 108 LEU A C 1
ATOM 856 O O . LEU A 1 108 ? 25.506 -0.825 -25.196 1.00 95.25 108 LEU A O 1
ATOM 860 N N . GLU A 1 109 ? 26.804 0.792 -24.338 1.00 94.50 109 GLU A N 1
ATOM 861 C CA . GLU A 1 109 ? 27.849 0.663 -25.352 1.00 94.50 109 GLU A CA 1
ATOM 862 C C . GLU A 1 109 ? 28.470 -0.744 -25.337 1.00 94.50 109 GLU A C 1
ATOM 864 O O . GLU A 1 109 ? 28.522 -1.420 -24.305 1.00 94.50 109 GLU A O 1
ATOM 869 N N . GLN A 1 110 ? 28.925 -1.217 -26.499 1.00 94.44 110 GLN A N 1
ATOM 870 C CA . GLN A 1 110 ? 29.532 -2.537 -26.609 1.00 94.44 110 GLN A CA 1
ATOM 871 C C . GLN A 1 110 ? 30.793 -2.626 -25.739 1.00 94.44 110 GLN A C 1
ATOM 873 O O . GLN A 1 110 ? 31.718 -1.835 -25.877 1.00 94.44 110 GLN A O 1
ATOM 878 N N . GLY A 1 111 ? 30.827 -3.610 -24.838 1.00 89.19 111 GLY A N 1
ATOM 879 C CA . GLY A 1 111 ? 31.934 -3.792 -23.894 1.00 89.19 111 GLY A CA 1
ATOM 880 C C . GLY A 1 111 ? 31.885 -2.879 -22.663 1.00 89.19 111 GLY A C 1
ATOM 881 O O . GLY A 1 111 ? 32.692 -3.065 -21.755 1.00 89.19 111 GLY A O 1
ATOM 882 N N . ALA A 1 112 ? 30.934 -1.942 -22.585 1.00 92.06 112 ALA A N 1
ATOM 883 C CA . ALA A 1 112 ? 30.722 -1.137 -21.389 1.00 92.06 112 ALA A CA 1
ATOM 884 C C . ALA A 1 112 ? 29.981 -1.924 -20.294 1.00 92.06 112 ALA A C 1
ATOM 886 O O . ALA A 1 112 ? 29.271 -2.897 -20.558 1.00 92.06 112 ALA A O 1
ATOM 887 N N . ILE A 1 113 ? 30.119 -1.461 -19.049 1.00 91.19 113 ILE A N 1
ATOM 888 C CA . ILE A 1 113 ? 29.390 -1.977 -17.884 1.00 91.19 113 ILE A CA 1
ATOM 889 C C . ILE A 1 113 ? 28.489 -0.881 -17.284 1.00 91.19 113 ILE A C 1
ATOM 891 O O . ILE A 1 113 ? 28.825 0.297 -17.397 1.00 91.19 113 ILE A O 1
ATOM 895 N N . PRO A 1 114 ? 27.382 -1.222 -16.594 1.00 90.38 114 PRO A N 1
ATOM 896 C CA . PRO A 1 114 ? 26.455 -0.241 -16.003 1.00 90.38 114 PRO A CA 1
ATOM 897 C C . PRO A 1 114 ? 27.017 0.649 -14.877 1.00 90.38 114 PRO A C 1
ATOM 899 O O . PRO A 1 114 ? 26.266 1.428 -14.290 1.00 90.38 114 PRO A O 1
ATOM 902 N N . SER A 1 115 ? 28.298 0.505 -14.520 1.00 89.56 115 SER A N 1
ATOM 903 C CA . SER A 1 115 ? 29.013 1.310 -13.512 1.00 89.56 115 SER A CA 1
ATOM 904 C C . SER A 1 115 ? 28.282 1.477 -12.171 1.00 89.56 115 SER A C 1
ATOM 906 O O . SER A 1 115 ? 28.373 2.520 -11.534 1.00 89.56 115 SER A O 1
ATOM 908 N N . GLY A 1 116 ? 27.542 0.452 -11.734 1.00 91.50 116 GLY A N 1
ATOM 909 C CA . GLY A 1 116 ? 26.805 0.462 -10.465 1.00 91.50 116 GLY A CA 1
ATOM 910 C C . GLY A 1 1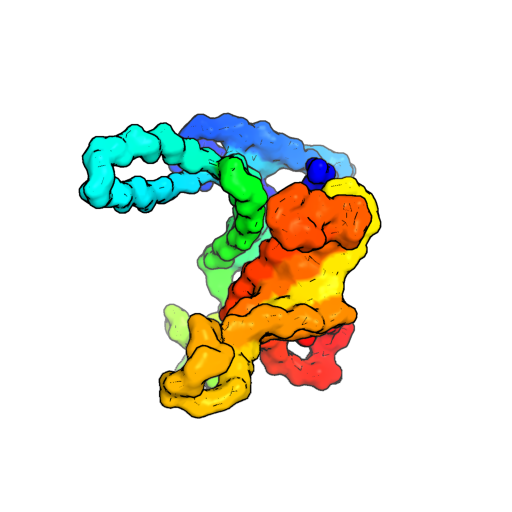16 ? 25.443 1.169 -10.493 1.00 91.50 116 GLY A C 1
ATOM 911 O O . GLY A 1 116 ? 24.796 1.248 -9.454 1.00 91.50 116 GLY A O 1
ATOM 912 N N . TYR A 1 117 ? 24.974 1.638 -11.654 1.00 92.44 117 TYR A N 1
ATOM 913 C CA . TYR A 1 117 ? 23.697 2.355 -11.804 1.00 92.44 117 TYR A CA 1
ATOM 914 C C . TYR A 1 117 ? 22.605 1.543 -12.515 1.00 92.44 117 TYR A C 1
ATOM 916 O O . TYR A 1 117 ? 21.542 2.071 -12.850 1.00 92.44 117 TYR A O 1
ATOM 924 N N . GLY A 1 118 ? 22.847 0.258 -12.759 1.00 95.25 118 GLY A N 1
ATOM 925 C CA . GLY A 1 118 ? 21.884 -0.623 -13.401 1.00 95.25 118 GLY A CA 1
ATOM 926 C C . GLY A 1 118 ? 22.386 -2.050 -13.539 1.00 95.25 118 GLY A C 1
ATOM 927 O O . GLY A 1 118 ? 23.427 -2.427 -12.999 1.00 95.25 118 GLY A O 1
ATOM 928 N N . THR A 1 119 ? 21.622 -2.844 -14.274 1.00 95.88 119 THR A N 1
ATOM 929 C CA . THR A 1 119 ? 21.922 -4.239 -14.591 1.00 95.88 119 THR A CA 1
ATOM 930 C C . THR A 1 119 ? 21.798 -4.458 -16.096 1.00 95.88 119 THR A C 1
ATOM 932 O O . THR A 1 119 ? 20.792 -4.086 -16.700 1.00 95.88 119 THR A O 1
ATOM 935 N N . THR A 1 120 ? 22.801 -5.091 -16.708 1.00 95.94 120 THR A N 1
ATOM 936 C CA . THR A 1 120 ? 22.727 -5.526 -18.109 1.00 95.94 120 THR A CA 1
ATOM 937 C C . THR A 1 120 ? 21.759 -6.700 -18.215 1.00 95.94 120 THR A C 1
ATOM 939 O O . THR A 1 120 ? 22.041 -7.777 -17.697 1.00 95.94 120 THR A O 1
ATOM 942 N N . VAL A 1 121 ? 20.615 -6.494 -18.867 1.00 95.88 121 VAL A N 1
ATOM 943 C CA . VAL A 1 121 ? 19.546 -7.509 -18.982 1.00 95.88 121 VAL A CA 1
ATOM 944 C C . VAL A 1 121 ? 19.578 -8.259 -20.313 1.00 95.88 121 VAL A C 1
ATOM 946 O O . VAL A 1 121 ? 19.023 -9.347 -20.426 1.00 95.88 121 VAL A O 1
ATOM 949 N N . ALA A 1 122 ? 20.252 -7.690 -21.311 1.00 95.12 122 ALA A N 1
ATOM 950 C CA . ALA A 1 122 ? 20.518 -8.278 -22.619 1.00 95.12 122 ALA A CA 1
ATOM 951 C C . ALA A 1 122 ? 21.735 -7.571 -23.256 1.00 95.12 122 ALA A C 1
ATOM 953 O O . ALA A 1 122 ? 22.152 -6.521 -22.749 1.00 95.12 122 ALA A O 1
ATOM 954 N N . PRO A 1 123 ? 22.338 -8.108 -24.339 1.00 95.12 123 PRO A N 1
ATOM 955 C CA . PRO A 1 123 ? 23.449 -7.447 -25.021 1.00 95.12 123 PRO A CA 1
ATOM 956 C C . PRO A 1 123 ? 23.117 -5.989 -25.345 1.00 95.12 123 PRO A C 1
ATOM 958 O O . PRO A 1 123 ? 22.117 -5.715 -25.999 1.00 95.12 123 PRO A O 1
ATOM 961 N N . GLN A 1 124 ? 23.954 -5.066 -24.864 1.00 95.44 124 GLN A N 1
ATOM 962 C CA . GLN A 1 124 ? 23.802 -3.618 -25.062 1.00 95.44 124 GLN A CA 1
ATOM 963 C C . GLN A 1 124 ? 22.521 -2.995 -24.463 1.00 95.44 124 GLN A C 1
ATOM 965 O O . GLN A 1 124 ? 22.178 -1.861 -24.793 1.00 95.44 124 GLN A O 1
ATOM 970 N N . ILE A 1 125 ? 21.834 -3.686 -23.543 1.00 96.12 125 ILE A N 1
ATOM 971 C CA . ILE A 1 125 ? 20.612 -3.198 -22.888 1.00 96.12 125 ILE A CA 1
ATOM 972 C C . ILE A 1 125 ? 20.823 -3.135 -21.375 1.00 96.12 125 ILE A C 1
ATOM 974 O O . ILE A 1 125 ? 21.001 -4.161 -20.711 1.00 96.12 125 ILE A O 1
ATOM 978 N N . ASN A 1 126 ? 20.762 -1.922 -20.822 1.00 96.94 126 ASN A N 1
ATOM 979 C CA . ASN A 1 126 ? 20.873 -1.675 -19.388 1.00 96.94 126 ASN A CA 1
ATOM 980 C C . ASN A 1 126 ? 19.515 -1.294 -18.781 1.00 96.94 126 ASN A C 1
ATOM 982 O O . ASN A 1 126 ? 18.873 -0.340 -19.220 1.00 96.94 126 ASN A O 1
ATOM 986 N N . GLY A 1 127 ? 19.104 -2.019 -17.740 1.00 96.50 127 GLY A N 1
ATOM 987 C CA . GLY A 1 127 ? 17.993 -1.646 -16.868 1.00 96.50 127 GLY A CA 1
ATOM 988 C C . GLY A 1 127 ? 18.509 -0.816 -15.695 1.00 96.50 127 GLY A C 1
ATOM 989 O O . GLY A 1 127 ? 19.193 -1.343 -14.816 1.00 96.50 127 GLY A O 1
ATOM 990 N N . GLN A 1 128 ? 18.211 0.483 -15.681 1.00 95.44 128 GLN A N 1
ATOM 991 C CA . GLN A 1 128 ? 18.695 1.398 -14.641 1.00 95.44 128 GLN A CA 1
ATOM 992 C C . GLN A 1 128 ? 17.991 1.164 -13.302 1.00 95.44 128 GLN A C 1
ATOM 994 O O . GLN A 1 128 ? 16.785 0.908 -13.255 1.00 95.44 128 GLN A O 1
ATOM 999 N N . TYR A 1 129 ? 18.725 1.312 -12.198 1.00 95.31 129 TYR A N 1
ATOM 1000 C CA . TYR A 1 129 ? 18.128 1.282 -10.863 1.00 95.31 129 TYR A CA 1
ATOM 1001 C C . TYR A 1 129 ? 17.219 2.496 -10.648 1.00 95.31 129 TYR A C 1
ATOM 1003 O O . TYR A 1 129 ? 17.586 3.629 -10.950 1.00 95.31 129 TYR A O 1
ATOM 1011 N N . HIS A 1 130 ? 16.026 2.260 -10.108 1.00 94.50 130 HIS A N 1
ATOM 1012 C CA . HIS A 1 130 ? 15.026 3.292 -9.842 1.00 94.50 130 HIS A CA 1
ATOM 1013 C C . HIS A 1 130 ? 14.113 2.869 -8.681 1.00 94.50 130 HIS A C 1
ATOM 1015 O O . HIS A 1 130 ? 14.087 1.702 -8.291 1.00 94.50 130 HIS A O 1
ATOM 1021 N N . GLN A 1 131 ? 13.367 3.823 -8.119 1.00 93.25 131 GLN A N 1
ATOM 1022 C CA . GLN A 1 131 ? 12.400 3.573 -7.048 1.00 93.25 131 GLN A CA 1
ATOM 1023 C C . GLN A 1 131 ? 10.978 3.857 -7.526 1.00 93.25 131 GLN A C 1
ATOM 1025 O O . GLN A 1 131 ? 10.728 4.848 -8.209 1.00 93.25 131 GLN A O 1
ATOM 1030 N N . HIS A 1 132 ? 10.044 3.011 -7.099 1.00 92.81 132 HIS A N 1
ATOM 1031 C CA . HIS A 1 132 ? 8.609 3.223 -7.259 1.00 92.81 132 HIS A CA 1
ATOM 1032 C C . HIS A 1 132 ? 8.044 3.711 -5.931 1.00 92.81 132 HIS A C 1
ATOM 1034 O O . HIS A 1 132 ? 7.922 2.934 -4.986 1.00 92.81 132 HIS A O 1
ATOM 1040 N N . MET A 1 133 ? 7.737 5.004 -5.852 1.00 90.06 133 MET A N 1
ATOM 1041 C CA . MET A 1 133 ? 7.214 5.630 -4.638 1.00 90.06 133 MET A CA 1
ATOM 1042 C C . MET A 1 133 ? 5.724 5.910 -4.807 1.00 90.06 133 MET A C 1
ATOM 1044 O O . MET A 1 133 ? 5.313 6.551 -5.774 1.00 90.06 133 MET A O 1
ATOM 1048 N N . PHE A 1 134 ? 4.917 5.455 -3.851 1.00 89.69 134 PHE A N 1
ATOM 1049 C CA . PHE A 1 134 ? 3.467 5.629 -3.866 1.00 89.69 134 PHE A CA 1
ATOM 1050 C C . PHE A 1 134 ? 3.025 6.462 -2.668 1.00 89.69 134 PHE A C 1
ATOM 1052 O O . PHE A 1 134 ? 3.524 6.280 -1.561 1.00 89.69 134 PHE A O 1
ATOM 1059 N N . SER A 1 135 ? 2.059 7.351 -2.892 1.00 89.62 135 SER A N 1
ATOM 1060 C CA . SER A 1 135 ? 1.415 8.127 -1.834 1.00 89.62 135 SER A CA 1
ATOM 1061 C C . SER A 1 135 ? -0.040 7.703 -1.711 1.00 89.62 135 SER A C 1
ATOM 1063 O O . SER A 1 135 ? -0.776 7.670 -2.700 1.00 89.62 135 SER A O 1
ATOM 1065 N N . MET A 1 136 ? -0.450 7.363 -0.492 1.00 88.50 136 MET A N 1
ATOM 1066 C CA . MET A 1 136 ? -1.814 6.968 -0.175 1.00 88.50 136 MET A CA 1
ATOM 1067 C C . MET A 1 136 ? -2.438 8.017 0.735 1.00 88.50 136 MET A C 1
ATOM 1069 O O . MET A 1 136 ? -2.051 8.167 1.892 1.00 88.50 136 MET A O 1
ATOM 1073 N N . ARG A 1 137 ? -3.437 8.733 0.215 1.00 90.88 137 ARG A N 1
ATOM 1074 C CA . ARG A 1 137 ? -4.225 9.675 1.009 1.00 90.88 137 ARG A CA 1
ATOM 1075 C C . ARG A 1 137 ? -5.345 8.927 1.726 1.00 90.88 137 ARG A C 1
ATOM 1077 O O . ARG A 1 137 ? -6.240 8.386 1.079 1.00 90.88 137 ARG A O 1
ATOM 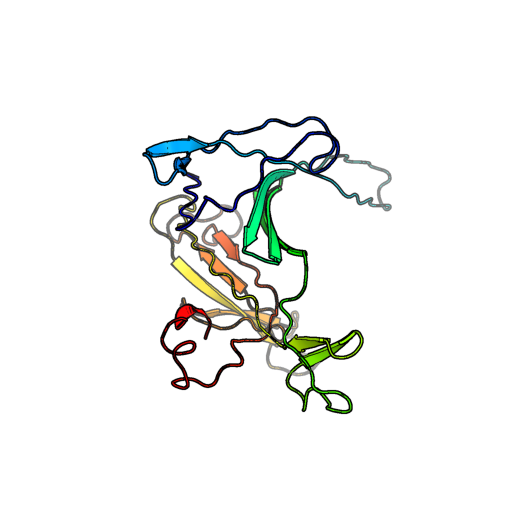1084 N N . LEU A 1 138 ? -5.316 8.952 3.054 1.00 91.12 138 LEU A N 1
ATOM 1085 C CA . LEU A 1 138 ? -6.398 8.480 3.912 1.00 91.12 138 LEU A CA 1
ATOM 1086 C C . LEU A 1 138 ? -7.125 9.668 4.540 1.00 91.12 138 LEU A C 1
ATOM 1088 O O . LEU A 1 138 ? -6.489 10.584 5.048 1.00 91.12 138 LEU A O 1
ATOM 1092 N N . ASP A 1 139 ? -8.453 9.628 4.508 1.00 93.31 139 ASP A N 1
ATOM 1093 C CA . ASP A 1 139 ? -9.340 10.630 5.108 1.00 93.31 139 ASP A CA 1
ATOM 1094 C C . ASP A 1 139 ? -10.276 9.906 6.091 1.00 93.31 139 ASP A C 1
ATOM 1096 O O . ASP A 1 139 ? -11.337 9.406 5.693 1.00 93.31 139 ASP A O 1
ATOM 1100 N N . PRO A 1 140 ? -9.805 9.653 7.324 1.00 91.81 140 PRO A N 1
ATOM 1101 C CA . PRO A 1 140 ? -10.485 8.767 8.254 1.00 91.81 140 PRO A CA 1
ATOM 1102 C C . PRO A 1 140 ? -11.709 9.438 8.890 1.00 91.81 140 PRO A C 1
ATOM 1104 O O . PRO A 1 140 ? -11.715 10.629 9.185 1.00 91.81 140 PRO A O 1
ATOM 1107 N N . MET A 1 141 ? -12.744 8.630 9.129 1.00 94.88 141 MET A N 1
ATOM 1108 C CA . MET A 1 141 ? -13.932 9.006 9.904 1.00 94.88 141 MET A CA 1
ATOM 1109 C C . MET A 1 141 ? -14.282 7.879 10.883 1.00 94.88 141 MET A C 1
ATOM 1111 O O . MET A 1 141 ? -15.326 7.235 10.776 1.00 94.88 141 MET A O 1
ATOM 1115 N N . ILE A 1 142 ? -13.349 7.557 11.776 1.00 95.31 142 ILE A N 1
ATOM 1116 C CA . ILE A 1 142 ? -13.478 6.460 12.742 1.00 95.31 142 ILE A CA 1
ATOM 1117 C C . ILE A 1 142 ? -14.430 6.914 13.846 1.00 95.31 142 ILE A C 1
ATOM 1119 O O . ILE A 1 142 ? -14.075 7.781 14.640 1.00 95.31 142 ILE A O 1
ATOM 1123 N N . ASP A 1 143 ? -15.651 6.378 13.872 1.00 95.44 143 ASP A N 1
ATOM 1124 C CA . ASP A 1 143 ? -16.745 6.725 14.801 1.00 95.44 143 ASP A CA 1
ATOM 1125 C C . ASP A 1 143 ? -17.111 8.223 14.904 1.00 95.44 143 ASP A C 1
ATOM 1127 O O . ASP A 1 143 ? -17.973 8.601 15.691 1.00 95.44 143 ASP A O 1
ATOM 1131 N N . SER A 1 144 ? -16.458 9.102 14.143 1.00 93.88 144 SER A N 1
ATOM 1132 C CA . SER A 1 144 ? -16.742 10.529 13.976 1.00 93.88 144 SER A CA 1
ATOM 1133 C C . SER A 1 144 ? -15.746 11.131 12.975 1.00 93.88 144 SER A C 1
ATOM 1135 O O . SER A 1 144 ? -14.823 10.457 12.525 1.00 93.88 144 SER A O 1
ATOM 1137 N N . ILE A 1 145 ? -15.888 12.425 12.678 1.00 95.31 145 ILE A N 1
ATOM 1138 C CA . ILE A 1 145 ? -14.905 13.207 11.908 1.00 95.31 145 ILE A CA 1
ATOM 1139 C C . ILE A 1 145 ? -13.696 13.676 12.741 1.00 95.31 145 ILE A C 1
ATOM 1141 O O . ILE A 1 145 ? -12.738 14.206 12.190 1.00 95.31 145 ILE A O 1
ATOM 1145 N N . LYS A 1 146 ? -13.744 13.548 14.074 1.00 94.75 146 LYS A N 1
ATOM 1146 C CA . LYS A 1 146 ? -12.686 14.019 14.978 1.00 94.75 146 LYS A CA 1
ATOM 1147 C C . LYS A 1 146 ? -11.756 12.855 15.299 1.00 94.75 146 LYS A C 1
ATOM 1149 O O . LYS A 1 146 ? -11.975 12.112 16.256 1.00 94.75 146 LYS A O 1
ATOM 1154 N N . ASN A 1 147 ? -10.741 12.665 14.466 1.00 94.69 147 ASN A N 1
ATOM 1155 C CA . ASN A 1 147 ? -9.741 11.618 14.649 1.00 94.69 147 ASN A CA 1
ATOM 1156 C C . ASN A 1 147 ? -8.364 12.208 14.977 1.00 94.69 147 ASN A C 1
ATOM 1158 O O . ASN A 1 147 ? -8.059 13.339 14.610 1.00 94.69 147 ASN A O 1
ATOM 1162 N N . THR A 1 148 ? -7.535 11.429 15.669 1.00 94.31 148 THR A N 1
ATOM 1163 C CA . THR A 1 148 ? -6.162 11.785 16.050 1.00 94.31 148 THR A CA 1
ATOM 1164 C C . THR A 1 148 ? -5.207 10.692 15.598 1.00 94.31 148 THR A C 1
ATOM 1166 O O . THR A 1 148 ? -5.518 9.506 15.744 1.00 94.31 148 THR A O 1
ATOM 1169 N N . VAL A 1 149 ? -4.042 11.080 15.080 1.00 95.06 149 VAL A N 1
ATOM 1170 C CA . VAL A 1 149 ? -2.969 10.155 14.701 1.00 95.06 149 VAL A CA 1
ATOM 1171 C C . VAL A 1 149 ? -1.937 10.072 15.824 1.00 95.06 149 VAL A C 1
ATOM 1173 O O . VAL A 1 149 ? -1.580 11.075 16.441 1.00 95.06 149 VAL A O 1
ATOM 1176 N N . SER A 1 150 ? -1.457 8.866 16.101 1.00 94.94 150 SER A N 1
ATOM 1177 C CA . SER A 1 150 ? -0.337 8.632 17.006 1.00 94.94 150 SER A CA 1
ATOM 1178 C C . SER A 1 150 ? 0.590 7.565 16.443 1.00 94.94 150 SER A C 1
ATOM 1180 O O . SER A 1 150 ? 0.126 6.519 15.985 1.00 94.94 150 SER A O 1
ATOM 1182 N N . GLN A 1 151 ? 1.891 7.786 16.531 1.00 95.44 151 GLN A N 1
ATOM 1183 C CA . GLN A 1 151 ? 2.889 6.755 16.292 1.00 95.44 151 GLN A CA 1
ATOM 1184 C C . GLN A 1 151 ? 2.973 5.840 17.518 1.00 95.44 151 GLN A C 1
ATOM 1186 O O . GLN A 1 151 ? 2.922 6.311 18.655 1.00 95.44 151 GLN A O 1
ATOM 1191 N N . VAL A 1 152 ? 3.088 4.532 17.294 1.00 94.31 152 VAL A N 1
ATOM 1192 C CA . VAL A 1 152 ? 3.268 3.539 18.358 1.00 94.31 152 VAL A CA 1
ATOM 1193 C C . VAL A 1 152 ? 4.485 2.685 18.036 1.00 94.31 15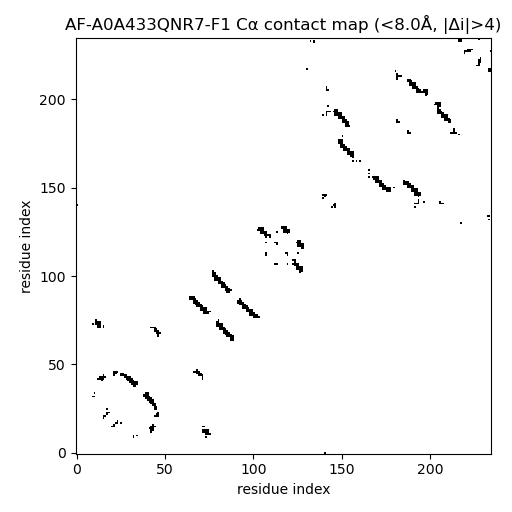2 VAL A C 1
ATOM 1195 O O . VAL A 1 152 ? 4.552 2.078 16.968 1.00 94.31 152 VAL A O 1
ATOM 1198 N N . ASP A 1 153 ? 5.423 2.645 18.973 1.00 93.81 153 ASP A N 1
ATOM 1199 C CA . ASP A 1 153 ? 6.632 1.828 18.949 1.00 93.81 153 ASP A CA 1
ATOM 1200 C C . ASP A 1 153 ? 6.563 0.792 20.075 1.00 93.81 153 ASP A C 1
ATOM 1202 O O . ASP A 1 153 ? 6.012 1.073 21.135 1.00 93.81 153 ASP A O 1
ATOM 1206 N N . VAL A 1 154 ? 7.124 -0.397 19.877 1.00 91.56 154 VAL A N 1
ATOM 1207 C CA . VAL A 1 154 ? 7.350 -1.361 20.959 1.00 91.56 154 VAL A CA 1
ATOM 1208 C C . VAL A 1 154 ? 8.750 -1.124 21.510 1.00 91.56 154 VAL A C 1
ATOM 1210 O O . VAL A 1 154 ? 9.725 -1.165 20.759 1.00 91.56 154 VAL A O 1
ATOM 1213 N N . VAL A 1 155 ? 8.842 -0.850 22.810 1.00 89.69 155 VAL A N 1
ATOM 1214 C CA . VAL A 1 155 ? 10.111 -0.612 23.505 1.00 89.69 155 VAL A CA 1
ATOM 1215 C C . VAL A 1 155 ? 10.323 -1.671 24.584 1.00 89.69 155 VAL A C 1
ATOM 1217 O O . VAL A 1 155 ? 9.364 -2.004 25.287 1.00 89.69 155 VAL A O 1
ATOM 1220 N N . PRO A 1 156 ? 11.542 -2.222 24.714 1.00 84.88 156 PRO A N 1
ATOM 1221 C CA . PRO A 1 156 ? 11.843 -3.164 25.781 1.00 84.88 156 PRO A CA 1
ATOM 1222 C C . PRO A 1 156 ? 11.673 -2.485 27.139 1.00 84.88 156 PRO A C 1
ATOM 1224 O O . PRO A 1 156 ? 11.948 -1.292 27.287 1.00 84.88 156 PRO A O 1
ATOM 1227 N N . LEU A 1 157 ? 11.211 -3.250 28.122 1.00 81.94 157 LEU A N 1
ATOM 1228 C CA . LEU A 1 157 ? 11.191 -2.786 29.501 1.00 81.94 157 LEU A CA 1
ATOM 1229 C C . LEU A 1 157 ? 12.605 -2.810 30.089 1.00 81.94 157 LEU A C 1
ATOM 1231 O O . LEU A 1 157 ? 13.407 -3.691 29.781 1.00 81.94 157 LEU A O 1
ATOM 1235 N N . GLU A 1 158 ? 12.913 -1.832 30.936 1.00 78.88 158 GLU A N 1
ATOM 1236 C CA . GLU A 1 158 ? 14.199 -1.774 31.629 1.00 78.88 158 GLU A CA 1
ATOM 1237 C C . GLU A 1 158 ? 14.217 -2.745 32.821 1.00 78.88 158 GLU A C 1
ATOM 1239 O O . GLU A 1 158 ? 13.308 -2.742 33.654 1.00 78.88 158 GLU A O 1
ATOM 1244 N N . GLY A 1 159 ? 15.268 -3.564 32.917 1.00 74.50 159 GLY A N 1
ATOM 1245 C CA . GLY A 1 159 ? 15.564 -4.420 34.069 1.00 74.50 159 GLY A CA 1
ATOM 1246 C C . GLY A 1 159 ? 16.241 -5.741 33.688 1.00 74.50 159 GLY A C 1
ATOM 1247 O O . GLY A 1 159 ? 16.395 -6.065 32.511 1.00 74.50 159 GLY A O 1
ATOM 1248 N N . ASP A 1 160 ? 16.666 -6.495 34.702 1.00 76.62 160 ASP A N 1
ATOM 1249 C CA . ASP A 1 160 ? 17.396 -7.751 34.515 1.00 76.62 160 ASP A CA 1
ATOM 1250 C C . ASP A 1 160 ? 16.468 -8.928 34.178 1.00 76.62 160 ASP A C 1
ATOM 1252 O O . ASP A 1 160 ? 15.342 -9.038 34.679 1.00 76.62 160 ASP A O 1
ATOM 1256 N N . VAL A 1 161 ? 16.980 -9.863 33.370 1.00 69.62 161 VAL A N 1
ATOM 1257 C CA . VAL A 1 161 ? 16.297 -11.121 33.036 1.00 69.62 161 VAL A CA 1
ATOM 1258 C C . VAL A 1 161 ? 15.965 -11.884 34.323 1.00 69.62 161 VAL A C 1
ATOM 1260 O O . VAL A 1 161 ? 16.858 -12.245 35.088 1.00 69.62 161 VAL A O 1
ATOM 1263 N N . GLY A 1 162 ? 14.677 -12.155 34.551 1.00 68.00 162 GLY A N 1
ATOM 1264 C CA . GLY A 1 162 ? 14.197 -12.872 35.738 1.00 68.00 162 GLY A CA 1
ATOM 1265 C C . GLY A 1 162 ? 13.862 -11.986 36.942 1.00 68.00 162 GLY A C 1
ATOM 1266 O O . GLY A 1 162 ? 13.586 -12.523 38.016 1.00 68.00 162 GLY A O 1
ATOM 1267 N N . SER A 1 163 ? 13.852 -10.655 36.790 1.00 70.81 163 SER A N 1
ATOM 1268 C CA . SER A 1 163 ? 13.326 -9.765 37.829 1.00 70.81 163 SER A CA 1
ATOM 1269 C C . SER A 1 163 ? 11.870 -10.127 38.181 1.00 70.81 163 SER A C 1
ATOM 1271 O O . SER A 1 163 ? 11.047 -10.262 37.272 1.00 70.81 163 SER A O 1
ATOM 1273 N N . PRO A 1 164 ? 11.492 -10.195 39.475 1.00 66.75 164 PRO A N 1
ATOM 1274 C CA . PRO A 1 164 ? 10.109 -10.442 39.902 1.00 66.75 164 PRO A CA 1
ATOM 1275 C C . PRO A 1 164 ? 9.100 -9.400 39.394 1.00 66.75 164 PRO A C 1
ATOM 1277 O O . PRO A 1 164 ? 7.894 -9.636 39.441 1.00 66.75 164 PRO A O 1
ATOM 1280 N N . THR A 1 165 ? 9.584 -8.233 38.953 1.00 63.56 165 THR A N 1
ATOM 1281 C CA . THR A 1 165 ? 8.774 -7.111 38.458 1.00 63.56 165 THR A CA 1
ATOM 1282 C C . THR A 1 165 ? 8.637 -7.073 36.935 1.00 63.56 165 THR A C 1
ATOM 1284 O O . THR A 1 165 ? 7.793 -6.334 36.432 1.00 63.56 165 THR A O 1
ATOM 1287 N N . LEU A 1 166 ? 9.418 -7.870 36.196 1.00 62.50 166 LEU A N 1
ATOM 1288 C CA . LEU A 1 166 ? 9.344 -7.982 34.737 1.00 62.50 166 LEU A CA 1
ATOM 1289 C C . LEU A 1 166 ? 8.496 -9.201 34.356 1.00 62.50 166 LEU A C 1
ATOM 1291 O O . LEU A 1 166 ? 9.015 -10.272 34.057 1.00 62.50 166 LEU A O 1
ATOM 1295 N N . MET A 1 167 ? 7.169 -9.041 34.392 1.00 62.44 167 MET A N 1
ATOM 1296 C CA . MET A 1 167 ? 6.243 -10.045 33.838 1.00 62.44 167 MET A CA 1
ATOM 1297 C C . MET A 1 167 ? 6.051 -9.909 32.320 1.00 62.44 167 MET A C 1
ATOM 1299 O O . MET A 1 167 ? 5.541 -10.827 31.682 1.00 62.44 167 MET A O 1
ATOM 1303 N N . GLU A 1 168 ? 6.459 -8.777 31.745 1.00 62.00 168 GLU A N 1
ATOM 1304 C CA . GLU A 1 168 ? 6.406 -8.483 30.313 1.00 62.00 168 GLU A CA 1
ATOM 1305 C C . GLU A 1 168 ? 7.801 -8.067 29.825 1.00 62.00 168 GLU A C 1
ATOM 1307 O O . GLU A 1 168 ? 8.600 -7.533 30.591 1.00 62.00 168 GLU A O 1
ATOM 1312 N N . GLU A 1 169 ? 8.104 -8.316 28.550 1.00 65.06 169 GLU A N 1
ATOM 1313 C CA . GLU A 1 169 ? 9.418 -8.009 27.960 1.00 65.06 169 GLU A CA 1
ATOM 1314 C C . GLU A 1 169 ? 9.454 -6.624 27.288 1.00 65.06 169 GLU A C 1
ATOM 1316 O O . GLU A 1 169 ? 10.520 -6.025 27.139 1.00 65.06 169 GLU A O 1
ATOM 1321 N N . ALA A 1 170 ? 8.296 -6.091 26.879 1.00 73.12 170 ALA A N 1
ATOM 1322 C CA . ALA A 1 170 ? 8.194 -4.829 26.151 1.00 73.12 170 ALA A CA 1
ATOM 1323 C C . ALA A 1 170 ? 6.797 -4.200 26.249 1.00 73.12 170 ALA A C 1
ATOM 1325 O O . ALA A 1 170 ? 5.796 -4.909 26.339 1.00 73.12 170 ALA A O 1
ATOM 1326 N N . LEU A 1 171 ? 6.727 -2.868 26.141 1.00 81.19 171 LEU A N 1
ATOM 1327 C CA . LEU A 1 171 ? 5.480 -2.098 26.155 1.00 81.19 171 LEU A CA 1
ATOM 1328 C C . LEU A 1 171 ? 5.323 -1.197 24.920 1.00 81.19 171 LEU A C 1
ATOM 1330 O O . LEU A 1 171 ? 6.313 -0.745 24.340 1.00 81.19 171 LEU A O 1
ATOM 1334 N N . PRO A 1 172 ? 4.075 -0.886 24.520 1.00 82.38 172 PRO A N 1
ATOM 1335 C CA . PRO A 1 172 ? 3.812 0.106 23.489 1.00 82.38 172 PRO A CA 1
ATOM 1336 C C . PRO A 1 172 ? 4.061 1.530 24.013 1.00 82.38 172 PRO A C 1
ATOM 1338 O O . PRO A 1 172 ? 3.346 2.023 24.885 1.00 82.38 172 PRO A O 1
ATOM 1341 N N . LEU A 1 173 ? 5.019 2.232 23.416 1.00 86.19 173 LEU A N 1
ATOM 1342 C CA . LEU A 1 173 ? 5.240 3.663 23.584 1.00 86.19 173 LEU A CA 1
ATOM 1343 C C . LEU A 1 173 ? 4.456 4.429 22.514 1.00 86.19 173 LEU A C 1
ATOM 1345 O O . LEU A 1 173 ? 4.687 4.257 21.318 1.00 86.19 173 LEU A O 1
ATOM 1349 N N . THR A 1 174 ? 3.533 5.290 22.942 1.00 86.75 174 THR A N 1
ATOM 1350 C CA . THR A 1 174 ? 2.72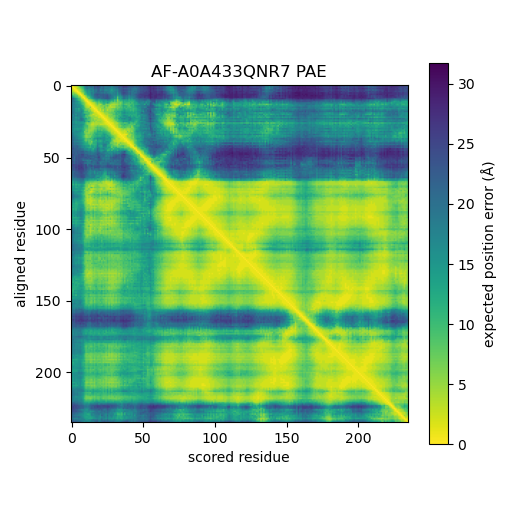3 6.118 22.037 1.00 86.75 174 THR A CA 1
ATOM 1351 C C . THR A 1 174 ? 3.247 7.549 22.009 1.00 86.75 174 THR A C 1
ATOM 1353 O O . THR A 1 174 ? 3.392 8.174 23.056 1.00 86.75 174 THR A O 1
ATOM 1356 N N . THR A 1 175 ? 3.484 8.091 20.815 1.00 85.44 175 THR A N 1
ATOM 1357 C CA . THR A 1 175 ? 3.843 9.498 20.604 1.00 85.44 175 THR A CA 1
ATOM 1358 C C . THR A 1 175 ? 2.853 10.163 19.646 1.00 85.44 175 THR A C 1
ATOM 1360 O O . THR A 1 175 ? 2.426 9.581 18.649 1.00 85.44 175 THR A O 1
ATOM 1363 N N . HIS A 1 176 ? 2.461 11.404 19.935 1.00 80.94 176 HIS A N 1
ATOM 1364 C CA . HIS A 1 176 ? 1.514 12.168 19.114 1.00 80.94 176 HIS A CA 1
ATOM 1365 C C . HIS A 1 176 ? 2.224 12.905 17.969 1.00 80.94 176 HIS A C 1
ATOM 1367 O O . HIS A 1 176 ? 2.096 14.116 17.822 1.00 80.94 176 HIS A O 1
ATOM 1373 N N . THR A 1 177 ? 3.011 12.166 17.184 1.00 81.69 177 THR A N 1
ATOM 1374 C CA . THR A 1 177 ? 3.571 12.648 15.917 1.00 81.69 177 THR A CA 1
ATOM 1375 C C . THR A 1 177 ? 2.802 12.054 14.744 1.00 81.69 177 THR A C 1
ATOM 1377 O O . THR A 1 177 ? 2.484 10.861 14.720 1.00 81.69 177 THR A O 1
ATOM 1380 N N . GLU A 1 178 ? 2.510 12.898 13.760 1.00 77.69 178 GLU A N 1
ATOM 1381 C CA . GLU A 1 178 ? 1.854 12.504 12.512 1.00 77.69 178 GLU A CA 1
ATOM 1382 C C . GLU A 1 178 ? 2.870 12.100 11.432 1.00 77.69 178 GLU A C 1
ATOM 1384 O O . GLU A 1 178 ? 2.506 11.462 10.448 1.00 77.69 178 GLU A O 1
ATOM 1389 N N . GLN A 1 179 ? 4.148 12.446 11.621 1.00 84.12 179 GLN A N 1
ATOM 1390 C CA . GLN A 1 179 ? 5.226 12.209 10.665 1.00 84.12 179 GLN A CA 1
ATOM 1391 C C . GLN A 1 179 ? 6.246 11.219 11.224 1.00 84.12 179 GLN A C 1
ATOM 1393 O O . GLN A 1 179 ? 6.629 11.295 12.394 1.00 84.12 179 GLN A O 1
ATOM 1398 N N . GLY A 1 180 ? 6.717 10.316 10.367 1.00 85.88 180 GLY A N 1
ATOM 1399 C CA . GLY A 1 180 ? 7.803 9.402 10.688 1.00 85.88 180 GLY A CA 1
ATOM 1400 C C . GLY A 1 180 ? 8.038 8.364 9.596 1.00 85.88 180 GLY A C 1
ATOM 1401 O O . GLY A 1 180 ? 7.159 8.077 8.787 1.00 85.88 180 GLY A O 1
ATOM 1402 N N . GLN A 1 181 ? 9.234 7.781 9.606 1.00 88.75 181 GLN A N 1
ATOM 1403 C CA . GLN A 1 181 ? 9.581 6.631 8.774 1.00 88.75 181 GLN A CA 1
ATOM 1404 C C . GLN A 1 181 ? 9.171 5.329 9.468 1.00 88.75 181 GLN A C 1
ATOM 1406 O O . GLN A 1 181 ? 9.124 5.259 10.705 1.00 88.75 181 GLN A O 1
ATOM 1411 N N . ALA A 1 182 ? 8.888 4.295 8.672 1.00 90.94 182 ALA A N 1
ATOM 1412 C CA . ALA A 1 182 ? 8.686 2.949 9.192 1.00 90.94 182 ALA A CA 1
ATOM 1413 C C . ALA A 1 182 ? 9.941 2.490 9.953 1.00 90.94 182 ALA A C 1
ATOM 1415 O O . ALA A 1 182 ? 11.065 2.813 9.573 1.00 90.94 182 ALA A O 1
ATOM 1416 N N . ASN A 1 183 ? 9.751 1.741 11.037 1.00 91.75 183 ASN A N 1
ATOM 1417 C CA . ASN A 1 183 ? 10.853 1.182 11.810 1.00 91.75 183 ASN A CA 1
ATOM 1418 C C . ASN A 1 183 ? 10.539 -0.270 12.164 1.00 91.75 183 ASN A C 1
ATOM 1420 O O . ASN A 1 183 ? 9.727 -0.549 13.046 1.00 91.75 183 ASN A O 1
ATOM 1424 N N . SER A 1 184 ? 11.187 -1.201 11.466 1.00 90.56 184 SER A N 1
ATOM 1425 C CA . SER A 1 184 ? 11.009 -2.632 11.714 1.00 90.56 184 SER A CA 1
ATOM 1426 C C . SER A 1 184 ? 11.598 -3.089 13.046 1.00 90.56 184 SER A C 1
ATOM 1428 O O . SER A 1 184 ? 11.139 -4.095 13.572 1.00 90.56 184 SER A O 1
ATOM 1430 N N . LEU A 1 185 ? 12.590 -2.376 13.595 1.00 91.12 185 LEU A N 1
ATOM 1431 C CA . LEU A 1 185 ? 13.240 -2.758 14.854 1.00 91.12 185 LEU A CA 1
ATOM 1432 C C . LEU A 1 185 ? 12.323 -2.543 16.063 1.00 91.12 185 LEU A C 1
ATOM 1434 O O . LEU A 1 185 ? 12.366 -3.330 16.999 1.00 91.12 185 LEU A O 1
ATOM 1438 N N . SER A 1 186 ? 11.473 -1.514 16.025 1.00 91.50 186 SER A N 1
ATOM 1439 C CA . SER A 1 186 ? 10.470 -1.234 17.064 1.00 91.50 186 SER A CA 1
ATOM 1440 C C . SER A 1 186 ? 9.063 -1.718 16.696 1.00 91.50 186 SER A C 1
ATOM 1442 O O . SER A 1 186 ? 8.111 -1.451 17.427 1.00 91.50 186 SER A O 1
ATOM 1444 N N . GLY A 1 187 ? 8.891 -2.378 15.542 1.00 92.00 187 GLY A N 1
ATOM 1445 C CA . GLY A 1 187 ? 7.573 -2.778 15.039 1.00 92.00 187 GLY A CA 1
ATOM 1446 C C . GLY A 1 187 ? 6.613 -1.598 14.837 1.00 92.00 187 GLY A C 1
ATOM 1447 O O . GLY A 1 187 ? 5.415 -1.739 15.079 1.00 92.00 187 GLY A O 1
ATOM 1448 N N . ARG A 1 188 ? 7.136 -0.429 14.439 1.00 94.00 188 ARG A N 1
ATOM 1449 C CA . ARG A 1 188 ? 6.392 0.836 14.401 1.00 94.00 188 ARG A CA 1
ATOM 1450 C C . ARG A 1 188 ? 5.113 0.756 13.575 1.00 94.00 188 ARG A C 1
ATOM 1452 O O . ARG A 1 188 ? 5.128 0.333 12.418 1.00 94.00 188 ARG A O 1
ATOM 1459 N N . ILE A 1 189 ? 4.035 1.292 14.142 1.00 94.94 189 ILE A N 1
ATOM 1460 C CA . ILE A 1 189 ? 2.749 1.507 13.470 1.00 94.94 189 ILE A CA 1
ATOM 1461 C C . ILE A 1 189 ? 2.252 2.941 13.686 1.00 94.94 189 ILE A C 1
ATOM 1463 O O . ILE A 1 189 ? 2.710 3.642 14.589 1.00 94.94 189 ILE A O 1
ATOM 1467 N N . TRP A 1 190 ? 1.230 3.337 12.929 1.00 95.12 190 TRP A N 1
ATOM 1468 C CA . TRP A 1 190 ? 0.423 4.519 13.243 1.00 95.12 190 TRP A CA 1
ATOM 1469 C C . TRP A 1 190 ? -0.988 4.101 13.625 1.00 95.12 190 TRP A C 1
ATOM 1471 O O . TRP A 1 190 ? -1.616 3.284 12.957 1.00 95.12 190 TRP A O 1
ATOM 1481 N N . LYS A 1 191 ? -1.509 4.661 14.710 1.00 95.19 191 LYS A N 1
ATOM 1482 C CA . LYS A 1 191 ? -2.878 4.458 15.172 1.00 95.19 191 LYS A CA 1
ATOM 1483 C C . LYS A 1 191 ? -3.674 5.721 14.870 1.00 95.19 191 LYS A C 1
ATOM 1485 O O . LYS A 1 191 ? -3.294 6.806 15.294 1.00 95.19 191 LYS A O 1
ATOM 1490 N N . ILE A 1 192 ? -4.781 5.572 14.155 1.00 95.56 192 ILE A N 1
ATOM 1491 C CA . ILE A 1 192 ? -5.762 6.634 13.943 1.00 95.56 192 ILE A CA 1
ATOM 1492 C C . ILE A 1 192 ? -6.918 6.328 14.889 1.00 95.56 192 ILE A C 1
ATOM 1494 O O . ILE A 1 192 ? -7.547 5.277 14.764 1.00 95.56 192 ILE A O 1
ATOM 1498 N N . SER A 1 193 ? -7.160 7.188 15.873 1.00 96.12 193 SER A N 1
ATOM 1499 C CA . SER A 1 193 ? -8.124 6.929 16.947 1.00 96.12 193 SER A CA 1
ATOM 1500 C C . SER A 1 193 ? -9.177 8.025 17.073 1.00 96.12 193 SER A C 1
ATOM 1502 O O . SER A 1 193 ? -8.972 9.147 16.612 1.00 96.12 193 SER A O 1
ATOM 1504 N N . ASN A 1 194 ? -10.306 7.692 17.697 1.00 97.25 194 ASN A N 1
ATOM 1505 C CA . ASN A 1 194 ? -11.331 8.651 18.097 1.00 97.25 194 ASN A CA 1
ATOM 1506 C C . ASN A 1 194 ? -11.362 8.761 19.628 1.00 97.25 194 ASN A C 1
ATOM 1508 O O . ASN A 1 194 ? -11.951 7.900 20.281 1.00 97.25 194 ASN A O 1
ATOM 1512 N N . PRO A 1 195 ? -10.775 9.820 20.214 1.00 94.44 195 PRO A N 1
ATOM 1513 C CA . PRO A 1 195 ? -10.724 9.992 21.666 1.00 94.44 195 PRO A CA 1
ATOM 1514 C C . PRO A 1 195 ? -12.096 10.116 22.341 1.00 94.44 195 PRO A C 1
ATOM 1516 O O . PRO A 1 195 ? -12.207 9.887 23.540 1.00 94.44 195 PRO A O 1
ATOM 1519 N N . SER A 1 196 ? -13.138 10.484 21.586 1.00 96.50 196 SER A N 1
ATOM 1520 C CA . SER A 1 196 ? -14.502 10.652 22.105 1.00 96.50 196 SER A CA 1
ATOM 1521 C C . SER A 1 196 ? -15.342 9.369 22.095 1.00 96.50 196 SER A C 1
ATOM 1523 O O . SER A 1 196 ? -16.435 9.369 22.654 1.00 96.50 196 SER A O 1
ATOM 1525 N N . SER A 1 197 ? -14.843 8.282 21.493 1.00 97.50 197 SER A N 1
ATOM 1526 C CA . SER A 1 197 ? -15.499 6.968 21.472 1.00 97.50 197 SER A CA 1
ATOM 1527 C C . SER A 1 197 ? -14.578 5.929 22.110 1.00 97.50 197 SER A C 1
ATOM 1529 O O . SER A 1 197 ? -13.510 5.610 21.582 1.00 97.50 197 SER A O 1
ATOM 1531 N N . LEU A 1 198 ? -14.973 5.418 23.277 1.00 97.12 198 LEU A N 1
ATOM 1532 C CA . LEU A 1 198 ? -14.199 4.435 24.031 1.00 97.12 198 LEU A CA 1
ATOM 1533 C C . LEU A 1 198 ? -14.778 3.037 23.832 1.00 97.12 198 LEU A C 1
ATOM 1535 O O . LEU A 1 198 ? -15.987 2.825 23.917 1.00 97.12 198 LEU A O 1
ATOM 1539 N N . HIS A 1 199 ? -13.899 2.064 23.612 1.00 96.44 199 HIS A N 1
ATOM 1540 C CA . HIS A 1 199 ? -14.292 0.666 23.558 1.00 96.44 199 HIS A CA 1
ATOM 1541 C C . HIS A 1 199 ? -14.688 0.174 24.959 1.00 96.44 199 HIS A C 1
ATOM 1543 O O . HIS A 1 199 ? -13.916 0.297 25.912 1.00 96.44 199 HIS A O 1
ATOM 1549 N N . SER A 1 200 ? -15.876 -0.423 25.074 1.00 96.19 200 SER A N 1
ATOM 1550 C CA . SER A 1 200 ? -16.537 -0.733 26.352 1.00 96.19 200 SER A CA 1
ATOM 1551 C C . SER A 1 200 ? -15.732 -1.626 27.299 1.00 96.19 200 SER A C 1
ATOM 1553 O O . SER A 1 200 ? -15.865 -1.496 28.510 1.00 96.19 200 SER A O 1
ATOM 1555 N N . PHE A 1 201 ? -14.896 -2.520 26.767 1.00 95.75 201 PHE A N 1
ATOM 1556 C CA . PHE A 1 201 ? -14.130 -3.470 27.582 1.00 95.75 201 PHE A CA 1
ATOM 1557 C C . PHE A 1 201 ? -12.699 -3.026 27.871 1.00 95.75 201 PHE A C 1
ATOM 1559 O O . PHE A 1 201 ? -12.150 -3.361 28.913 1.00 95.75 201 PHE A O 1
ATOM 1566 N N . THR A 1 202 ? -12.070 -2.305 26.945 1.00 94.56 202 THR A N 1
ATOM 1567 C CA . THR A 1 202 ? -10.657 -1.918 27.092 1.00 94.56 202 THR A CA 1
ATOM 1568 C C . THR A 1 202 ? -10.512 -0.520 27.681 1.00 94.56 202 THR A C 1
ATOM 1570 O O . THR A 1 202 ? -9.418 -0.154 28.099 1.00 94.56 202 THR A O 1
ATOM 1573 N N . GLY A 1 203 ? -11.581 0.289 27.663 1.00 95.12 203 GLY A N 1
ATOM 1574 C CA . GLY A 1 203 ? -11.554 1.699 28.059 1.00 95.12 203 GLY A CA 1
ATOM 1575 C C . GLY A 1 203 ? -10.711 2.584 27.135 1.00 95.12 203 GLY A C 1
ATOM 1576 O O . GLY A 1 203 ? -10.549 3.770 27.400 1.00 95.12 203 GLY A O 1
ATOM 1577 N N . GLN A 1 204 ? -10.163 2.024 26.053 1.00 94.19 204 GLN A N 1
ATOM 1578 C CA . GLN A 1 204 ? -9.289 2.732 25.125 1.00 94.19 204 GLN A CA 1
ATOM 1579 C C . GLN A 1 204 ? -10.095 3.347 23.975 1.00 94.19 204 GLN A C 1
ATOM 1581 O O . GLN A 1 204 ? -11.091 2.750 23.551 1.00 94.19 204 GLN A O 1
ATOM 1586 N N . PRO A 1 205 ? -9.635 4.473 23.400 1.00 96.25 205 PRO A N 1
ATOM 1587 C CA . PRO A 1 205 ? -10.200 5.018 22.172 1.00 96.25 205 PRO A CA 1
ATOM 1588 C C . PRO A 1 205 ? -10.268 3.974 21.055 1.00 96.25 205 PRO A C 1
ATOM 1590 O O . PRO A 1 205 ? -9.263 3.304 20.760 1.00 96.25 205 PRO A O 1
ATOM 1593 N N . VAL A 1 206 ? -11.435 3.863 20.415 1.00 96.75 206 VAL A N 1
ATOM 1594 C CA . VAL A 1 206 ? -11.611 3.054 19.200 1.00 96.75 206 VAL A CA 1
ATOM 1595 C C . VAL A 1 206 ? -10.667 3.553 18.112 1.00 96.75 206 VAL A C 1
ATOM 1597 O O . VAL A 1 206 ? -10.366 4.749 18.023 1.00 96.75 206 VAL A O 1
ATOM 1600 N N . ALA A 1 207 ? -10.144 2.636 17.302 1.00 96.12 207 ALA A N 1
ATOM 1601 C CA . ALA A 1 207 ? -9.083 2.986 16.377 1.00 96.12 207 ALA A CA 1
ATOM 1602 C C . ALA A 1 207 ? -8.887 1.992 15.243 1.00 96.12 207 ALA A C 1
ATOM 1604 O O . ALA A 1 207 ? -9.217 0.813 15.346 1.00 96.12 207 ALA A O 1
ATOM 1605 N N . TRP A 1 208 ? -8.215 2.492 14.216 1.00 96.50 208 TRP A N 1
ATOM 1606 C CA . TRP A 1 208 ? -7.570 1.716 13.175 1.00 96.50 208 TRP A CA 1
ATOM 1607 C C . TRP A 1 208 ? -6.055 1.814 13.297 1.00 96.50 208 TRP A C 1
ATOM 1609 O O . TRP A 1 208 ? -5.519 2.839 13.720 1.00 96.50 208 TRP A O 1
ATOM 1619 N N . LYS A 1 209 ? -5.359 0.747 12.907 1.00 95.25 209 LYS A N 1
ATOM 1620 C CA . LYS A 1 209 ? -3.896 0.699 12.870 1.00 95.25 209 LYS A CA 1
ATOM 1621 C C . LYS A 1 209 ? -3.432 0.642 11.418 1.00 95.25 209 LYS A C 1
ATOM 1623 O O . LYS A 1 209 ? -3.817 -0.262 10.683 1.00 95.25 209 LYS A O 1
ATOM 1628 N N . LEU A 1 210 ? -2.596 1.594 11.025 1.00 94.12 210 LEU A N 1
ATOM 1629 C CA . LEU A 1 210 ? -1.811 1.552 9.803 1.00 94.12 210 LEU A CA 1
ATOM 1630 C C . LEU A 1 210 ? -0.512 0.800 10.094 1.00 94.12 210 LEU A C 1
ATOM 1632 O O . LEU A 1 210 ? 0.321 1.261 10.877 1.00 94.12 210 LEU A O 1
ATOM 1636 N N . VAL A 1 211 ? -0.355 -0.352 9.450 1.00 93.75 211 VAL A N 1
ATOM 1637 C CA . VAL A 1 211 ? 0.842 -1.189 9.553 1.00 93.75 211 VAL A CA 1
ATOM 1638 C C . VAL A 1 211 ? 1.659 -1.003 8.272 1.00 93.75 211 VAL A C 1
ATOM 1640 O O . VAL A 1 211 ? 1.240 -1.493 7.219 1.00 93.75 211 VAL A O 1
ATOM 1643 N N . PRO A 1 212 ? 2.773 -0.253 8.311 1.00 89.75 212 PRO A N 1
ATOM 1644 C CA . PRO A 1 212 ? 3.587 -0.005 7.128 1.00 89.75 212 PRO A CA 1
ATOM 1645 C C . PRO A 1 212 ? 4.345 -1.267 6.698 1.00 89.75 212 PRO A C 1
ATOM 1647 O O . PRO A 1 212 ? 4.712 -2.108 7.519 1.00 89.75 212 PRO A O 1
ATOM 1650 N N . MET A 1 213 ? 4.653 -1.367 5.404 1.00 86.38 213 MET A N 1
ATOM 1651 C CA . MET A 1 213 ? 5.743 -2.237 4.959 1.00 86.38 213 MET A CA 1
ATOM 1652 C C . MET A 1 213 ? 7.078 -1.548 5.233 1.00 86.38 213 MET A C 1
ATOM 1654 O O . MET A 1 213 ? 7.190 -0.330 5.112 1.00 86.38 213 MET A O 1
ATOM 1658 N N . ASN A 1 214 ? 8.099 -2.332 5.566 1.00 83.81 214 ASN A N 1
ATOM 1659 C CA . ASN A 1 214 ? 9.449 -1.810 5.710 1.00 83.81 214 ASN A CA 1
ATOM 1660 C C . ASN A 1 214 ? 10.099 -1.695 4.325 1.00 83.81 214 ASN A C 1
ATOM 1662 O O . ASN A 1 214 ? 10.524 -2.700 3.753 1.00 83.81 214 ASN A O 1
ATOM 1666 N N . THR A 1 215 ? 10.134 -0.487 3.769 1.00 86.44 215 THR A N 1
ATOM 1667 C CA . THR A 1 215 ? 10.733 -0.193 2.460 1.00 86.44 215 THR A CA 1
ATOM 1668 C C . THR A 1 215 ? 11.846 0.842 2.602 1.00 86.44 215 THR A C 1
ATOM 1670 O O . THR A 1 215 ? 11.742 1.704 3.475 1.00 86.44 215 THR A O 1
ATOM 1673 N N . PRO A 1 216 ? 12.888 0.807 1.750 1.00 87.56 216 PRO A N 1
ATOM 1674 C CA . PRO A 1 216 ? 13.916 1.842 1.751 1.00 87.56 216 PRO A CA 1
ATOM 1675 C C . PRO A 1 216 ? 13.310 3.244 1.580 1.00 87.56 216 PRO A C 1
ATOM 1677 O O . PRO A 1 216 ? 12.341 3.386 0.825 1.00 87.56 216 PRO A O 1
ATOM 1680 N N . PRO A 1 217 ? 13.880 4.275 2.226 1.00 88.75 217 PRO A N 1
ATOM 1681 C CA . PRO A 1 217 ? 13.467 5.655 2.000 1.00 88.75 217 PRO A CA 1
ATOM 1682 C C . PRO A 1 217 ? 13.857 6.114 0.588 1.00 88.75 217 PRO A C 1
ATOM 1684 O O . PRO A 1 217 ? 14.512 5.393 -0.173 1.00 88.75 217 PRO A O 1
ATOM 1687 N N . LEU A 1 218 ? 13.481 7.341 0.226 1.00 89.19 218 LEU A N 1
ATOM 1688 C CA . LEU A 1 218 ? 13.983 7.979 -0.987 1.00 89.19 218 LEU A CA 1
ATOM 1689 C C . LEU A 1 218 ? 15.523 8.040 -0.964 1.00 89.19 218 LEU A C 1
ATOM 1691 O O . LEU A 1 218 ? 16.119 8.655 -0.085 1.00 89.19 218 LEU A O 1
ATOM 1695 N N . MET A 1 219 ? 16.166 7.423 -1.958 1.00 89.50 219 MET A N 1
ATOM 1696 C CA . MET A 1 219 ? 17.630 7.329 -2.055 1.00 89.50 219 MET A CA 1
ATOM 1697 C C . MET A 1 219 ? 18.267 8.575 -2.685 1.00 89.50 219 MET A C 1
ATOM 1699 O O . MET A 1 219 ? 19.486 8.750 -2.636 1.00 89.50 219 MET A O 1
ATOM 1703 N N . ALA A 1 220 ? 17.461 9.443 -3.301 1.00 86.50 220 ALA A N 1
ATOM 1704 C CA . ALA A 1 220 ? 17.936 10.715 -3.825 1.00 86.50 220 ALA A CA 1
ATOM 1705 C C . ALA A 1 220 ? 18.355 11.641 -2.676 1.00 86.50 220 ALA A C 1
ATOM 1707 O O . ALA A 1 220 ? 17.645 11.783 -1.681 1.00 86.50 220 ALA A O 1
ATOM 1708 N N . LYS A 1 221 ? 19.501 12.311 -2.831 1.00 83.44 221 LYS A N 1
ATOM 1709 C CA . LYS A 1 221 ? 19.978 13.272 -1.832 1.00 83.44 221 LYS A CA 1
ATOM 1710 C C . LYS A 1 221 ? 18.985 14.438 -1.691 1.00 83.44 221 LYS A C 1
ATOM 1712 O O . LYS A 1 221 ? 18.544 14.972 -2.715 1.00 83.44 221 LYS A O 1
ATOM 1717 N N . PRO A 1 222 ? 18.686 14.891 -0.460 1.00 78.38 222 PRO A N 1
ATOM 1718 C CA . PRO A 1 222 ? 17.884 16.090 -0.245 1.00 78.38 222 PRO A CA 1
ATOM 1719 C C . PRO A 1 222 ? 18.459 17.294 -1.004 1.00 78.38 222 PRO A C 1
ATOM 1721 O O . PRO A 1 222 ? 19.672 17.501 -1.025 1.00 78.38 222 PRO A O 1
ATOM 1724 N N . GLY A 1 223 ? 17.593 18.076 -1.653 1.00 69.62 223 GLY A N 1
ATOM 1725 C CA . GLY A 1 223 ? 17.978 19.297 -2.372 1.00 69.62 223 GLY A CA 1
ATOM 1726 C C . GLY A 1 223 ? 18.728 19.103 -3.699 1.00 69.62 223 GLY A C 1
ATOM 1727 O O . GLY A 1 223 ? 18.993 20.094 -4.375 1.00 69.62 223 GLY A O 1
ATOM 1728 N N . ILE A 1 224 ? 19.048 17.868 -4.112 1.00 59.38 224 ILE A N 1
ATOM 1729 C CA . ILE A 1 224 ? 19.724 17.598 -5.390 1.00 59.38 224 ILE A CA 1
ATOM 1730 C C . ILE A 1 224 ? 18.722 17.120 -6.444 1.00 59.38 224 ILE A C 1
ATOM 1732 O O . ILE A 1 224 ? 18.025 16.118 -6.274 1.00 59.38 224 ILE A O 1
ATOM 1736 N N . GLY A 1 225 ? 18.708 17.831 -7.575 1.00 57.34 225 GLY A N 1
ATOM 1737 C CA . GLY A 1 225 ? 17.841 17.547 -8.716 1.00 57.34 225 GLY A CA 1
ATOM 1738 C C . GLY A 1 225 ? 16.376 17.921 -8.468 1.00 57.34 225 GLY A C 1
ATOM 1739 O O . GLY A 1 225 ? 15.934 18.150 -7.345 1.00 57.34 225 GLY A O 1
ATOM 1740 N N . GLY A 1 226 ? 15.585 17.970 -9.542 1.00 62.16 226 GLY A N 1
ATOM 1741 C CA . GLY A 1 226 ? 14.155 18.274 -9.438 1.00 62.16 226 GLY A CA 1
ATOM 1742 C C . GLY A 1 226 ? 13.365 17.263 -8.596 1.00 62.16 226 GLY A C 1
ATOM 1743 O O . GLY A 1 226 ? 12.270 17.593 -8.156 1.00 62.16 226 GLY A O 1
ATOM 1744 N N . LEU A 1 227 ? 13.903 16.061 -8.353 1.00 63.94 227 LEU A N 1
ATOM 1745 C CA . LEU A 1 227 ? 13.210 14.982 -7.651 1.00 63.94 227 LEU A CA 1
ATOM 1746 C C . LEU A 1 227 ? 13.022 15.292 -6.160 1.00 63.94 227 LEU A C 1
ATOM 1748 O O . LEU A 1 227 ? 11.885 15.377 -5.714 1.00 63.94 227 LEU A O 1
ATOM 1752 N N . GLY A 1 228 ? 14.098 15.573 -5.414 1.00 58.09 228 GLY A N 1
ATOM 1753 C CA . GLY A 1 228 ? 14.010 15.843 -3.970 1.00 58.09 228 GLY A CA 1
ATOM 1754 C C . GLY A 1 228 ? 13.146 17.061 -3.615 1.00 58.09 228 GLY A C 1
ATOM 1755 O O . GLY A 1 228 ? 12.510 17.081 -2.567 1.00 58.09 228 GLY A O 1
ATOM 1756 N N . LEU A 1 229 ? 13.063 18.049 -4.513 1.00 59.59 229 LEU A N 1
ATOM 1757 C CA . LEU A 1 229 ? 12.206 19.230 -4.348 1.00 59.59 229 LEU A CA 1
ATOM 1758 C C . LEU A 1 229 ? 10.730 18.961 -4.680 1.00 59.59 229 LEU A C 1
ATOM 1760 O O . LEU A 1 229 ? 9.850 19.632 -4.149 1.00 59.59 229 LEU A O 1
ATOM 1764 N N . ARG A 1 230 ? 10.444 18.006 -5.574 1.00 67.62 230 ARG A N 1
ATOM 1765 C CA . ARG A 1 230 ? 9.082 17.717 -6.057 1.00 67.62 230 ARG A CA 1
ATOM 1766 C C . ARG A 1 230 ? 8.417 16.546 -5.337 1.00 67.62 230 ARG A C 1
ATOM 1768 O O . ARG A 1 230 ? 7.207 16.390 -5.460 1.00 67.62 230 ARG A O 1
ATOM 1775 N N . SER A 1 231 ? 9.175 15.750 -4.582 1.00 67.56 231 SER A N 1
ATOM 1776 C CA . SER A 1 231 ? 8.686 14.577 -3.850 1.00 67.56 231 SER A CA 1
ATOM 1777 C C . SER A 1 231 ? 8.891 14.695 -2.336 1.00 67.56 231 SER A C 1
ATOM 1779 O O . SER A 1 231 ? 9.276 13.723 -1.692 1.00 67.56 231 SER A O 1
ATOM 1781 N N . GLY A 1 232 ? 8.646 15.876 -1.755 1.00 63.06 232 GLY A N 1
ATOM 1782 C CA . GLY A 1 232 ? 8.879 16.135 -0.325 1.00 63.06 232 GLY A CA 1
ATOM 1783 C C . GLY A 1 232 ? 8.123 15.202 0.633 1.00 63.06 232 GLY A C 1
ATOM 1784 O O . GLY A 1 232 ? 8.558 15.006 1.756 1.00 63.06 232 GLY A O 1
ATOM 1785 N N . HIS A 1 233 ? 7.035 14.572 0.181 1.00 67.88 233 HIS A N 1
ATOM 1786 C CA . HIS A 1 233 ? 6.282 13.572 0.948 1.00 67.88 233 HIS A CA 1
ATOM 1787 C C . HIS A 1 233 ? 6.868 12.144 0.878 1.00 67.88 233 HIS A C 1
ATOM 1789 O O . HIS A 1 233 ? 6.296 11.229 1.460 1.00 67.88 233 HIS A O 1
ATOM 1795 N N . CYS A 1 234 ? 7.923 11.915 0.087 1.00 58.28 234 CYS A N 1
ATOM 1796 C CA . CYS A 1 234 ? 8.604 10.618 -0.049 1.00 58.28 234 CYS A CA 1
ATOM 1797 C C . CYS A 1 234 ? 9.876 10.513 0.813 1.00 58.28 234 CYS A C 1
ATOM 1799 O O . CYS A 1 234 ? 10.502 9.451 0.820 1.00 58.28 234 CYS A O 1
ATOM 1801 N N . GLY A 1 235 ? 10.291 11.621 1.436 1.00 52.44 235 GLY A N 1
ATOM 1802 C CA . GLY A 1 235 ? 11.448 11.711 2.333 1.00 52.44 235 GLY A CA 1
ATOM 1803 C C . GLY A 1 235 ? 11.078 11.514 3.794 1.00 52.44 235 GLY A C 1
ATOM 1804 O O . GLY A 1 235 ? 9.871 11.536 4.111 1.00 52.44 235 GLY A O 1
#

Organism: NCBI:txid994334

InterPro domains:
  IPR000269 Copper amine oxidase [PTHR10638] (12-220)
  IPR015798 Copper amine oxidase, catalytic domain [PF01179] (12-222)
  IPR036460 Copper amine oxidase, catalytic domain superfamily [G3DSA:2.70.98.20] (10-225)
  IPR036460 Copper amine oxidase, catalytic domain superfamily [SSF49998] (12-223)
  IPR049948 Copper amine oxidase, TPQ-binding site [PS01164] (68-81)